Protein AF-B8LE78-F1 (afdb_monomer)

Structure (mmCIF, N/CA/C/O backbone):
data_AF-B8LE78-F1
#
_entry.id   AF-B8LE78-F1
#
loop_
_atom_site.group_PDB
_atom_site.id
_atom_site.type_symbol
_atom_site.label_atom_id
_atom_site.label_alt_id
_atom_site.label_comp_id
_atom_site.label_asym_id
_atom_site.label_entity_id
_atom_site.label_seq_id
_atom_site.pdbx_PDB_ins_code
_atom_site.Cartn_x
_atom_site.Cartn_y
_atom_site.Cartn_z
_atom_site.occupancy
_atom_site.B_iso_or_equiv
_atom_site.auth_seq_id
_atom_site.auth_comp_id
_atom_site.auth_asym_id
_atom_site.auth_atom_id
_atom_site.pdbx_PDB_model_num
ATOM 1 N N . GLN A 1 1 ? -12.758 8.947 21.403 1.00 57.12 1 GLN A N 1
ATOM 2 C CA . GLN A 1 1 ? -13.166 7.699 20.701 1.00 57.12 1 GLN A CA 1
ATOM 3 C C . GLN A 1 1 ? -13.774 7.937 19.309 1.00 57.12 1 GLN A C 1
ATOM 5 O O . GLN A 1 1 ? -13.381 7.240 18.379 1.00 57.12 1 GLN A O 1
ATOM 10 N N . LYS A 1 2 ? -14.693 8.905 19.112 1.00 61.50 2 LYS A N 1
ATOM 11 C CA . LYS A 1 2 ? -15.175 9.285 17.759 1.00 61.50 2 LYS A CA 1
ATOM 12 C C . LYS A 1 2 ? -14.052 9.805 16.849 1.00 61.50 2 LYS A C 1
ATOM 14 O O . LYS A 1 2 ? -14.024 9.456 15.673 1.00 61.50 2 LYS A O 1
ATOM 19 N N . GLU A 1 3 ? -13.116 10.571 17.406 1.00 67.06 3 GLU A N 1
ATOM 20 C CA . GLU A 1 3 ? -11.964 11.116 16.673 1.00 67.06 3 GLU A CA 1
ATOM 21 C C . GLU A 1 3 ? -11.056 10.014 16.124 1.00 67.06 3 GLU A C 1
ATOM 23 O O . GLU A 1 3 ? -10.816 9.988 14.926 1.00 67.06 3 GLU A O 1
ATOM 28 N N . THR A 1 4 ? -10.680 9.018 16.934 1.00 76.44 4 THR A N 1
ATOM 29 C CA . THR A 1 4 ? -9.851 7.880 16.497 1.00 76.44 4 THR A CA 1
ATOM 30 C C . THR A 1 4 ? -10.466 7.133 15.308 1.00 76.44 4 THR A C 1
ATOM 32 O O . THR A 1 4 ? -9.787 6.877 14.318 1.00 76.44 4 THR A O 1
ATOM 35 N N . LYS A 1 5 ? -11.779 6.847 15.343 1.00 78.62 5 LYS A N 1
ATOM 36 C CA . LYS A 1 5 ? -12.477 6.198 14.215 1.00 78.62 5 LYS A CA 1
ATOM 37 C C . LYS A 1 5 ? -12.534 7.088 12.971 1.00 78.62 5 LYS A C 1
ATOM 39 O O . LYS A 1 5 ? -12.444 6.581 11.853 1.00 78.62 5 LYS A O 1
ATOM 44 N N . SER A 1 6 ? -12.714 8.396 13.153 1.00 85.19 6 SER A N 1
ATOM 45 C CA . SER A 1 6 ? -12.735 9.364 12.053 1.00 85.19 6 SER A CA 1
ATOM 46 C C . SER A 1 6 ? -11.370 9.459 11.370 1.00 85.19 6 SER A C 1
ATOM 48 O O . SER A 1 6 ? -11.288 9.354 10.145 1.00 85.19 6 SER A O 1
ATOM 50 N N . THR A 1 7 ? -10.298 9.558 12.159 1.00 86.44 7 THR A N 1
ATOM 51 C CA . THR A 1 7 ? -8.913 9.614 11.681 1.00 86.44 7 THR A CA 1
ATOM 52 C C . THR A 1 7 ? -8.533 8.345 10.924 1.00 86.44 7 THR A C 1
ATOM 54 O O . THR A 1 7 ? -8.055 8.440 9.796 1.00 86.44 7 THR A O 1
ATOM 57 N N . ILE A 1 8 ? -8.841 7.159 11.467 1.00 87.19 8 ILE A N 1
ATOM 58 C CA . ILE A 1 8 ? -8.572 5.877 10.790 1.00 87.19 8 ILE A CA 1
ATOM 59 C C . ILE A 1 8 ? -9.283 5.815 9.431 1.00 87.19 8 ILE A C 1
ATOM 61 O O . ILE A 1 8 ? -8.654 5.511 8.420 1.00 87.19 8 ILE A O 1
ATOM 65 N N . ARG A 1 9 ? -10.570 6.182 9.366 1.00 87.31 9 ARG A N 1
ATOM 66 C CA . ARG A 1 9 ? -11.319 6.216 8.095 1.00 87.31 9 ARG A CA 1
ATOM 67 C C . ARG A 1 9 ? -10.763 7.237 7.105 1.00 87.31 9 ARG A C 1
ATOM 69 O O . ARG A 1 9 ? -10.805 7.003 5.900 1.00 87.31 9 ARG A O 1
ATOM 76 N N . SER A 1 10 ? -10.291 8.385 7.588 1.00 91.56 10 SER A N 1
ATOM 77 C CA . SER A 1 10 ? -9.668 9.396 6.733 1.00 91.56 10 SER A CA 1
ATOM 78 C C . SER A 1 10 ? -8.369 8.877 6.118 1.00 91.56 10 SER A C 1
ATOM 80 O O . SER A 1 10 ? -8.203 8.965 4.902 1.00 91.56 10 SER A O 1
ATOM 82 N N . ASN A 1 11 ? -7.514 8.256 6.933 1.00 90.56 11 ASN A N 1
ATOM 83 C CA . ASN A 1 11 ? -6.249 7.667 6.496 1.00 90.56 11 ASN A CA 1
ATOM 84 C C . ASN A 1 11 ? -6.467 6.518 5.506 1.00 90.56 11 ASN A C 1
ATOM 86 O O . ASN A 1 11 ? -5.805 6.475 4.477 1.00 90.56 11 ASN A O 1
ATOM 90 N N . GLN A 1 12 ? -7.459 5.652 5.736 1.00 91.06 12 GLN A N 1
ATOM 91 C CA . GLN A 1 12 ? -7.818 4.594 4.782 1.00 91.06 12 GLN A CA 1
ATOM 92 C C . GLN A 1 12 ? -8.218 5.150 3.412 1.00 91.06 12 GLN A C 1
ATOM 94 O O . GLN A 1 12 ? -7.780 4.640 2.386 1.00 91.06 12 GLN A O 1
ATOM 99 N N . ARG A 1 13 ? -9.013 6.228 3.382 1.00 93.31 13 ARG A N 1
ATOM 100 C CA . ARG A 1 13 ? -9.383 6.885 2.120 1.00 93.31 13 ARG A CA 1
ATOM 101 C C . ARG A 1 13 ? -8.199 7.560 1.439 1.00 93.31 13 ARG A C 1
ATOM 103 O O . ARG A 1 13 ? -8.209 7.664 0.217 1.00 93.31 13 ARG A O 1
ATOM 110 N N . GLN A 1 14 ? -7.238 8.071 2.207 1.00 94.12 14 GLN A N 1
ATOM 111 C CA . GLN A 1 14 ? -6.004 8.611 1.646 1.00 94.12 14 GLN A CA 1
ATOM 112 C C . GLN A 1 14 ? -5.185 7.492 1.003 1.00 94.12 14 GLN A C 1
ATOM 114 O O . GLN A 1 14 ? -4.878 7.595 -0.176 1.00 94.12 14 GLN A O 1
ATOM 119 N N . MET A 1 15 ? -4.984 6.379 1.709 1.00 93.81 15 MET A N 1
ATOM 120 C CA . MET A 1 15 ? -4.306 5.200 1.165 1.00 93.81 15 MET A CA 1
ATOM 121 C C . MET A 1 15 ? -4.984 4.660 -0.096 1.00 93.81 15 MET A C 1
ATOM 123 O O . MET A 1 15 ? -4.304 4.299 -1.045 1.00 93.81 15 MET A O 1
ATOM 127 N N . ASP A 1 16 ? -6.319 4.656 -0.158 1.00 94.06 16 ASP A N 1
ATOM 128 C CA . ASP A 1 16 ? -7.047 4.258 -1.371 1.00 94.06 16 ASP A CA 1
ATOM 129 C C . ASP A 1 16 ? -6.787 5.185 -2.566 1.00 94.06 16 ASP A C 1
ATOM 131 O O . ASP A 1 16 ? -6.839 4.739 -3.714 1.00 94.06 16 ASP A O 1
ATOM 135 N N . ARG A 1 17 ? -6.539 6.477 -2.323 1.00 96.62 17 ARG A N 1
ATOM 136 C CA . ARG A 1 17 ? -6.120 7.409 -3.378 1.00 96.62 17 ARG A CA 1
ATOM 137 C C . ARG A 1 17 ? -4.683 7.126 -3.794 1.00 96.62 17 ARG A C 1
ATOM 139 O O . ARG A 1 17 ? -4.443 6.973 -4.986 1.00 96.62 17 ARG A O 1
ATOM 146 N N . ASP A 1 18 ? -3.787 6.962 -2.829 1.00 95.00 18 ASP A N 1
ATOM 147 C CA . ASP A 1 18 ? -2.369 6.703 -3.082 1.00 95.00 18 ASP A CA 1
ATOM 148 C C . ASP A 1 18 ? -2.178 5.393 -3.872 1.00 95.00 18 ASP A C 1
ATOM 150 O O . ASP A 1 18 ? -1.455 5.369 -4.864 1.00 95.00 18 ASP A O 1
ATOM 154 N N . ILE A 1 19 ? -2.916 4.327 -3.532 1.00 94.50 19 ILE A N 1
ATOM 155 C CA . ILE A 1 19 ? -2.920 3.056 -4.282 1.00 94.50 19 ILE A CA 1
ATOM 156 C C . ILE A 1 19 ? -3.355 3.272 -5.738 1.00 94.50 19 ILE A C 1
ATOM 158 O O . ILE A 1 19 ? -2.722 2.748 -6.653 1.00 94.50 19 ILE A O 1
ATOM 162 N N . ARG A 1 20 ? -4.407 4.065 -5.983 1.00 96.12 20 ARG A N 1
ATOM 163 C CA . ARG A 1 20 ? -4.863 4.371 -7.353 1.00 96.12 20 ARG A CA 1
ATOM 164 C C . ARG A 1 20 ? -3.851 5.210 -8.127 1.00 96.12 20 ARG A C 1
ATOM 166 O O . ARG A 1 20 ? -3.770 5.099 -9.350 1.00 96.12 20 ARG A O 1
ATOM 173 N N . ASP A 1 21 ? -3.113 6.071 -7.442 1.00 96.12 21 ASP A N 1
ATOM 174 C CA . ASP A 1 21 ? -2.066 6.880 -8.055 1.00 96.12 21 ASP A CA 1
ATOM 175 C C . ASP A 1 21 ? -0.876 6.007 -8.452 1.00 96.12 21 ASP A C 1
ATOM 177 O O . ASP A 1 21 ? -0.429 6.088 -9.600 1.00 96.12 21 ASP A O 1
ATOM 181 N N . LEU A 1 22 ? -0.458 5.093 -7.571 1.00 94.81 22 LEU A N 1
ATOM 182 C CA . LEU A 1 22 ? 0.544 4.077 -7.886 1.00 94.81 22 LEU A CA 1
ATOM 183 C C . LEU A 1 22 ? 0.083 3.163 -9.028 1.00 94.81 22 LEU A C 1
ATOM 185 O O . LEU A 1 22 ? 0.856 2.932 -9.946 1.00 94.81 22 LEU A O 1
ATOM 189 N N . ASP A 1 23 ? -1.181 2.731 -9.072 1.00 93.81 23 ASP A N 1
ATOM 190 C CA . ASP A 1 23 ? -1.728 1.945 -10.194 1.00 93.81 23 ASP A CA 1
ATOM 191 C C . ASP A 1 23 ? -1.583 2.654 -11.548 1.00 93.81 23 ASP A C 1
ATOM 193 O O . ASP A 1 23 ? -1.324 2.031 -12.584 1.00 93.81 23 ASP A O 1
ATOM 197 N N . ARG A 1 24 ? -1.787 3.976 -11.569 1.00 95.81 24 ARG A N 1
ATOM 198 C CA . ARG A 1 24 ? -1.615 4.778 -12.786 1.00 95.81 24 ARG A CA 1
ATOM 199 C C . ARG A 1 24 ? -0.144 4.884 -13.167 1.00 95.81 24 ARG A C 1
ATOM 201 O O . ARG A 1 24 ? 0.177 4.718 -14.343 1.00 95.81 24 ARG A O 1
ATOM 208 N N . GLN A 1 25 ? 0.732 5.122 -12.194 1.00 94.44 25 GLN A N 1
ATOM 209 C CA . GLN A 1 25 ? 2.178 5.158 -12.410 1.00 94.44 25 GLN A CA 1
ATOM 210 C C . GLN A 1 25 ? 2.714 3.804 -12.894 1.00 94.44 25 GLN A C 1
ATOM 212 O O . GLN A 1 25 ? 3.491 3.783 -13.845 1.00 94.44 25 GLN A O 1
ATOM 217 N N . GLU A 1 26 ? 2.234 2.687 -12.337 1.00 92.00 26 GLU A N 1
ATOM 218 C CA . GLU A 1 26 ? 2.580 1.325 -12.762 1.00 92.00 26 GLU A CA 1
ATOM 219 C C . GLU A 1 26 ? 2.282 1.135 -14.249 1.00 92.00 26 GLU A C 1
ATOM 221 O O . GLU A 1 26 ? 3.151 0.739 -15.023 1.00 92.00 26 GLU A O 1
ATOM 226 N N . LYS A 1 27 ? 1.064 1.487 -14.679 1.00 93.06 27 LYS A N 1
ATOM 227 C CA . LYS A 1 27 ? 0.642 1.365 -16.082 1.00 93.06 27 LYS A CA 1
ATOM 228 C C . LYS A 1 27 ? 1.488 2.221 -17.020 1.00 93.06 27 LYS A C 1
ATOM 230 O O . LYS A 1 27 ? 1.853 1.751 -18.098 1.00 93.06 27 LYS A O 1
ATOM 235 N N . LEU A 1 28 ? 1.792 3.458 -16.627 1.00 94.00 28 LEU A N 1
ATOM 236 C CA . LEU A 1 28 ? 2.629 4.363 -17.418 1.00 94.00 28 LEU A CA 1
ATOM 237 C C . LEU A 1 28 ? 4.061 3.836 -17.535 1.00 94.00 28 LEU A C 1
ATOM 239 O O . LEU A 1 28 ? 4.605 3.782 -18.637 1.00 94.00 28 LEU A O 1
ATOM 243 N N . LEU A 1 29 ? 4.653 3.394 -16.427 1.00 91.50 29 LEU A N 1
ATOM 244 C CA . LEU A 1 29 ? 6.005 2.847 -16.408 1.00 91.50 29 LEU A CA 1
ATOM 245 C C . LEU A 1 29 ? 6.094 1.564 -17.243 1.00 91.50 29 LEU A C 1
ATOM 247 O O . LEU A 1 29 ? 7.028 1.389 -18.019 1.00 91.50 29 LEU A O 1
ATOM 251 N N . LEU A 1 30 ? 5.075 0.710 -17.178 1.00 88.75 30 LEU A N 1
ATOM 252 C CA . LEU A 1 30 ? 4.983 -0.509 -17.980 1.00 88.75 30 LEU A CA 1
ATOM 253 C C . LEU A 1 30 ? 4.893 -0.189 -19.485 1.00 88.75 30 LEU A C 1
ATOM 255 O O . LEU A 1 30 ? 5.550 -0.839 -20.298 1.00 88.75 30 LEU A O 1
ATOM 259 N N . GLN A 1 31 ? 4.148 0.852 -19.875 1.00 89.56 31 GLN A N 1
ATOM 260 C CA . GLN A 1 31 ? 4.144 1.343 -21.259 1.00 89.56 31 GLN A CA 1
ATOM 261 C C . GLN A 1 31 ? 5.518 1.867 -21.693 1.00 89.56 31 GLN A C 1
ATOM 263 O O . GLN A 1 31 ? 5.958 1.550 -22.798 1.00 89.56 31 GLN A O 1
ATOM 268 N N . GLN A 1 32 ? 6.211 2.619 -20.836 1.00 87.62 32 GLN A N 1
ATOM 269 C CA . GLN A 1 32 ? 7.556 3.127 -21.124 1.00 87.62 32 GLN A CA 1
ATOM 270 C C . GLN A 1 32 ? 8.573 1.992 -21.292 1.00 87.62 32 GLN A C 1
ATOM 272 O O . GLN A 1 32 ? 9.346 2.011 -22.248 1.00 87.62 32 GLN A O 1
ATOM 277 N N . ILE A 1 33 ? 8.532 0.980 -20.418 1.00 86.81 33 ILE A N 1
ATOM 278 C CA . ILE A 1 33 ? 9.376 -0.219 -20.514 1.00 86.81 33 ILE A CA 1
ATOM 279 C C . ILE A 1 33 ? 9.114 -0.937 -21.842 1.00 86.81 33 ILE A C 1
ATOM 281 O O . ILE A 1 33 ? 10.060 -1.242 -22.565 1.00 86.81 33 ILE A O 1
ATOM 285 N N . LYS A 1 34 ? 7.843 -1.139 -22.223 1.00 85.56 34 LYS A N 1
ATOM 286 C CA . LYS A 1 34 ? 7.478 -1.755 -23.514 1.00 85.56 34 LYS A CA 1
ATOM 287 C C . LYS A 1 34 ? 7.987 -0.957 -24.713 1.00 85.56 34 LYS A C 1
ATOM 289 O O . LYS A 1 34 ? 8.495 -1.546 -25.662 1.00 85.56 34 LYS A O 1
ATOM 294 N N . GLN A 1 35 ? 7.834 0.367 -24.695 1.00 87.31 35 GLN A N 1
ATOM 295 C CA . GLN A 1 35 ? 8.305 1.232 -25.781 1.00 87.31 35 GLN A CA 1
ATOM 296 C C . GLN A 1 35 ? 9.827 1.181 -25.910 1.00 87.31 35 GLN A C 1
ATOM 298 O O . GLN A 1 35 ? 10.342 1.068 -27.019 1.00 87.31 35 GLN A O 1
ATOM 303 N N . ARG A 1 36 ? 10.542 1.209 -24.781 1.00 82.81 36 ARG A N 1
ATOM 304 C CA . ARG A 1 36 ? 12.002 1.151 -24.754 1.00 82.81 36 ARG A CA 1
ATOM 305 C C . ARG A 1 36 ? 12.539 -0.211 -25.188 1.00 82.81 36 ARG A C 1
ATOM 307 O O . ARG A 1 36 ? 13.494 -0.254 -25.950 1.00 82.81 36 ARG A O 1
ATOM 314 N N . ALA A 1 37 ? 11.896 -1.300 -24.770 1.00 81.44 37 ALA A N 1
ATOM 315 C CA . ALA A 1 37 ? 12.258 -2.657 -25.183 1.00 81.44 37 ALA A CA 1
ATOM 316 C C . ALA A 1 37 ? 12.095 -2.890 -26.693 1.00 81.44 37 ALA A C 1
ATOM 318 O O . ALA A 1 37 ? 12.839 -3.673 -27.269 1.00 81.44 37 ALA A O 1
ATOM 319 N N . LYS A 1 38 ? 11.143 -2.204 -27.340 1.00 82.88 38 LYS A N 1
ATOM 320 C CA . LYS A 1 38 ? 10.900 -2.294 -28.791 1.00 82.88 38 LYS A CA 1
ATOM 321 C C . LYS A 1 38 ? 11.690 -1.274 -29.617 1.00 82.88 38 LYS A C 1
ATOM 323 O O . LYS A 1 38 ? 11.549 -1.247 -30.838 1.00 82.88 38 LYS A O 1
ATOM 328 N N . ALA A 1 39 ? 12.468 -0.399 -28.980 1.00 83.56 39 ALA A N 1
ATOM 329 C CA . ALA A 1 39 ? 13.220 0.621 -29.693 1.00 83.56 39 ALA A CA 1
ATOM 330 C C . ALA A 1 39 ? 14.397 -0.014 -30.466 1.00 83.56 39 ALA A C 1
ATOM 332 O O . ALA A 1 39 ? 15.111 -0.859 -29.922 1.00 83.56 39 ALA A O 1
ATOM 333 N N . PRO A 1 40 ? 14.633 0.386 -31.729 1.00 75.06 40 PRO A N 1
ATOM 334 C CA . PRO A 1 40 ? 15.705 -0.184 -32.537 1.00 75.06 40 PRO A CA 1
ATOM 335 C C . PRO A 1 40 ? 17.078 0.116 -31.917 1.00 75.06 40 PRO A C 1
ATOM 337 O O . PRO A 1 40 ? 17.361 1.250 -31.534 1.00 75.06 40 PRO A O 1
ATOM 340 N N . GLY A 1 41 ? 17.937 -0.905 -31.825 1.00 73.50 41 GLY A N 1
ATOM 341 C CA . GLY A 1 41 ? 19.284 -0.796 -31.245 1.00 73.50 41 GLY A CA 1
ATOM 342 C C . GLY A 1 41 ? 19.354 -0.953 -29.722 1.00 73.50 41 GLY A C 1
ATOM 343 O O . GLY A 1 41 ? 20.441 -0.857 -29.154 1.00 73.50 41 GLY A O 1
ATOM 344 N N . VAL A 1 42 ? 18.227 -1.219 -29.057 1.00 74.88 42 VAL A N 1
ATOM 345 C CA . VAL A 1 42 ? 18.182 -1.522 -27.624 1.00 74.88 42 VAL A CA 1
ATOM 346 C C . VAL A 1 42 ? 18.245 -3.032 -27.426 1.00 74.88 42 VAL A C 1
ATOM 348 O O . VAL A 1 42 ? 17.379 -3.761 -27.898 1.00 74.88 42 VAL A O 1
ATOM 351 N N . ASN A 1 43 ? 19.263 -3.508 -26.710 1.00 74.69 43 ASN A N 1
ATOM 352 C CA . ASN A 1 43 ? 19.312 -4.891 -26.248 1.00 74.69 43 ASN A CA 1
ATOM 353 C C . ASN A 1 43 ? 18.733 -4.953 -24.818 1.00 74.69 43 ASN A C 1
ATOM 355 O O . ASN A 1 43 ? 19.313 -4.338 -23.914 1.00 74.69 43 ASN A O 1
ATOM 359 N N . PRO A 1 44 ? 17.621 -5.682 -24.588 1.00 69.19 44 PRO A N 1
ATOM 360 C CA . PRO A 1 44 ? 16.972 -5.781 -23.279 1.00 69.19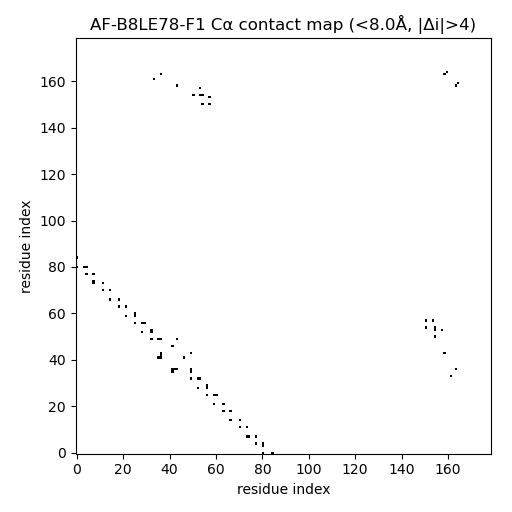 44 PRO A CA 1
ATOM 361 C C . PRO A 1 44 ? 17.895 -6.248 -22.149 1.00 69.19 44 PRO A C 1
ATOM 363 O O . PRO A 1 44 ? 17.704 -5.844 -21.004 1.00 69.19 44 PRO A O 1
ATOM 366 N N . ALA A 1 45 ? 18.915 -7.050 -22.465 1.00 68.06 45 ALA A N 1
ATOM 367 C CA . ALA A 1 45 ? 19.850 -7.590 -21.484 1.00 68.06 45 ALA A CA 1
ATOM 368 C C . ALA A 1 45 ? 20.965 -6.606 -21.080 1.00 68.06 45 ALA A C 1
ATOM 370 O O . ALA A 1 45 ? 21.591 -6.786 -20.036 1.00 68.06 45 ALA A O 1
ATOM 371 N N . THR A 1 46 ? 21.247 -5.573 -21.883 1.00 73.88 46 THR A N 1
ATOM 372 C CA . THR A 1 46 ? 22.393 -4.668 -21.651 1.00 73.88 46 THR A CA 1
ATOM 373 C C . THR A 1 46 ? 22.011 -3.198 -21.499 1.00 73.88 46 THR A C 1
ATOM 375 O O . THR A 1 46 ? 22.831 -2.395 -21.039 1.00 73.88 46 THR A O 1
ATOM 378 N N . ASP A 1 47 ? 20.775 -2.818 -21.823 1.00 81.38 47 ASP A N 1
ATOM 379 C CA . ASP A 1 47 ? 20.325 -1.438 -21.689 1.00 81.38 47 ASP A CA 1
ATOM 380 C C . ASP A 1 47 ? 20.087 -1.047 -20.221 1.00 81.38 47 ASP A C 1
ATOM 382 O O . ASP A 1 47 ? 19.152 -1.483 -19.544 1.00 81.38 47 ASP A O 1
ATOM 386 N N . LYS A 1 48 ? 20.945 -0.148 -19.727 1.00 82.25 48 LYS A N 1
ATOM 387 C CA . LYS A 1 48 ? 20.917 0.328 -18.336 1.00 82.25 48 LYS A CA 1
ATOM 388 C C . LYS A 1 48 ? 19.602 1.013 -17.964 1.00 82.25 48 LYS A C 1
ATOM 390 O O . LYS A 1 48 ? 19.209 0.972 -16.799 1.00 82.25 48 LYS A O 1
ATOM 395 N N . GLY A 1 49 ? 18.930 1.663 -18.914 1.00 83.44 49 GLY A N 1
ATOM 396 C CA . GLY A 1 49 ? 17.684 2.361 -18.608 1.00 83.44 49 GLY A CA 1
ATOM 397 C C . GLY A 1 49 ? 16.480 1.429 -18.515 1.00 83.44 49 GLY A C 1
ATOM 398 O O . GLY A 1 49 ? 15.660 1.643 -17.632 1.00 83.44 49 GLY A O 1
ATOM 399 N N . LEU A 1 50 ? 16.418 0.357 -19.307 1.00 82.69 50 LEU A N 1
ATOM 400 C CA . LEU A 1 50 ? 15.469 -0.744 -19.120 1.00 82.69 50 LEU A CA 1
ATOM 401 C C . LEU A 1 50 ? 15.652 -1.399 -17.757 1.00 82.69 50 LEU A C 1
ATOM 403 O O . LEU A 1 50 ? 14.678 -1.535 -17.022 1.00 82.69 50 LEU A O 1
ATOM 407 N N . LYS A 1 51 ? 16.898 -1.705 -17.370 1.00 82.94 51 LYS A N 1
ATOM 408 C CA . LYS A 1 51 ? 17.197 -2.244 -16.033 1.00 82.94 51 LYS A CA 1
ATOM 409 C C . LYS A 1 51 ? 16.763 -1.281 -14.919 1.00 82.94 51 LYS A C 1
ATOM 411 O O . LYS A 1 51 ? 16.165 -1.700 -13.933 1.00 82.94 51 LYS A O 1
ATOM 416 N N . SER A 1 52 ? 17.011 0.021 -15.078 1.00 86.44 52 SER A N 1
ATOM 417 C CA . SER A 1 52 ? 16.572 1.037 -14.110 1.00 86.44 52 SER A CA 1
ATOM 418 C C . SER A 1 52 ? 15.045 1.163 -14.032 1.00 86.44 52 SER A C 1
ATOM 420 O O . SER A 1 52 ? 14.499 1.209 -12.932 1.00 86.44 52 SER A O 1
ATOM 422 N N . GLN A 1 53 ? 14.344 1.166 -15.168 1.00 86.38 53 GLN A N 1
ATOM 423 C CA . GLN A 1 53 ? 12.880 1.236 -15.211 1.00 86.38 53 GLN A CA 1
ATOM 424 C C . GLN A 1 53 ? 12.229 -0.039 -14.663 1.00 86.38 53 GLN A C 1
ATOM 426 O O . GLN A 1 53 ? 11.233 0.047 -13.949 1.00 86.38 53 GLN A O 1
ATOM 431 N N . ALA A 1 54 ? 12.808 -1.212 -14.928 1.00 85.38 54 ALA A N 1
ATOM 432 C CA . ALA A 1 54 ? 12.370 -2.473 -14.337 1.00 85.38 54 ALA A CA 1
ATOM 433 C C . ALA A 1 54 ? 12.508 -2.443 -12.808 1.00 85.38 54 ALA A C 1
ATOM 435 O O . ALA A 1 54 ? 11.540 -2.727 -12.109 1.00 85.38 54 ALA A O 1
ATOM 436 N N . ARG A 1 55 ? 13.652 -1.987 -12.275 1.00 86.06 55 ARG A N 1
ATOM 437 C CA . ARG A 1 55 ? 13.831 -1.785 -10.824 1.00 86.06 55 ARG A CA 1
ATOM 438 C C . ARG A 1 55 ? 12.783 -0.837 -10.232 1.00 86.06 55 ARG A C 1
ATOM 440 O O . ARG A 1 55 ? 12.199 -1.152 -9.200 1.00 86.06 55 ARG A O 1
ATOM 447 N N . GLN A 1 56 ? 12.498 0.282 -10.902 1.00 87.19 56 GLN A N 1
ATOM 448 C CA . GLN A 1 56 ? 11.442 1.211 -10.476 1.00 87.19 56 GLN A CA 1
ATOM 449 C C . GLN A 1 56 ? 10.060 0.543 -10.454 1.00 87.19 56 GLN A C 1
ATOM 451 O O . GLN A 1 56 ? 9.283 0.792 -9.537 1.00 87.19 56 GLN A O 1
ATOM 456 N N . LEU A 1 57 ? 9.758 -0.332 -11.419 1.00 88.69 57 LEU A N 1
ATOM 457 C CA . LEU A 1 57 ? 8.489 -1.062 -11.464 1.00 88.69 57 LEU A CA 1
ATOM 458 C C . LEU A 1 57 ? 8.348 -2.011 -10.271 1.00 88.69 57 LEU A C 1
ATOM 460 O O . LEU A 1 57 ? 7.291 -2.049 -9.645 1.00 88.69 57 LEU A O 1
ATOM 464 N N . VAL A 1 58 ? 9.414 -2.739 -9.930 1.00 89.25 58 VAL A N 1
ATOM 465 C CA . VAL A 1 58 ? 9.435 -3.625 -8.756 1.00 89.25 58 VAL A CA 1
ATOM 466 C C . VAL A 1 58 ? 9.241 -2.828 -7.475 1.00 89.25 58 VAL A C 1
ATOM 468 O O . VAL A 1 58 ? 8.385 -3.170 -6.662 1.00 89.25 58 VAL A O 1
ATOM 471 N N . GLN A 1 59 ? 9.981 -1.733 -7.316 1.00 87.56 59 GLN A N 1
ATOM 472 C CA . GLN A 1 59 ? 9.866 -0.877 -6.140 1.00 87.56 59 GLN A CA 1
ATOM 473 C C . GLN A 1 59 ? 8.451 -0.307 -5.997 1.00 87.56 59 GLN A C 1
ATOM 475 O O . GLN A 1 59 ? 7.896 -0.295 -4.901 1.00 87.56 59 GLN A O 1
ATOM 480 N N . LEU A 1 60 ? 7.834 0.103 -7.105 1.00 92.31 60 LEU A N 1
ATOM 481 C CA . LEU A 1 60 ? 6.471 0.618 -7.117 1.00 92.31 60 LEU A CA 1
ATOM 482 C C . LEU A 1 60 ? 5.434 -0.461 -6.755 1.00 92.31 60 LEU A C 1
ATOM 484 O O . LEU A 1 60 ? 4.496 -0.186 -6.004 1.00 92.31 60 LEU A O 1
ATOM 488 N N . ARG A 1 61 ? 5.621 -1.705 -7.216 1.00 90.00 61 ARG A N 1
ATOM 489 C CA . ARG A 1 61 ? 4.789 -2.851 -6.807 1.00 90.00 61 ARG A CA 1
ATOM 490 C C . ARG A 1 61 ? 4.931 -3.156 -5.314 1.00 90.00 61 ARG A C 1
ATOM 492 O O . ARG A 1 61 ? 3.908 -3.263 -4.641 1.00 90.00 61 ARG A O 1
ATOM 499 N N . LYS A 1 62 ? 6.160 -3.188 -4.784 1.00 89.25 62 LYS A N 1
ATOM 500 C CA . LYS A 1 62 ? 6.425 -3.363 -3.341 1.00 89.25 62 LYS A CA 1
ATOM 501 C C . LYS A 1 62 ? 5.793 -2.242 -2.505 1.00 89.25 62 LYS A C 1
ATOM 503 O O . LYS A 1 62 ? 5.165 -2.500 -1.484 1.00 89.25 62 LYS A O 1
ATOM 508 N N . GLN A 1 63 ? 5.881 -0.987 -2.955 1.00 89.25 63 GLN A N 1
ATOM 509 C CA . GLN A 1 63 ? 5.221 0.146 -2.288 1.00 89.25 63 GLN A CA 1
ATOM 510 C C . GLN A 1 63 ? 3.698 -0.019 -2.234 1.00 89.25 63 GLN A C 1
ATOM 512 O O . GLN A 1 63 ? 3.077 0.245 -1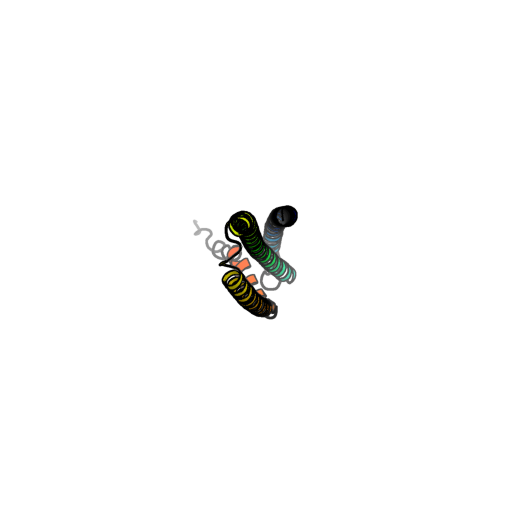.204 1.00 89.25 63 GL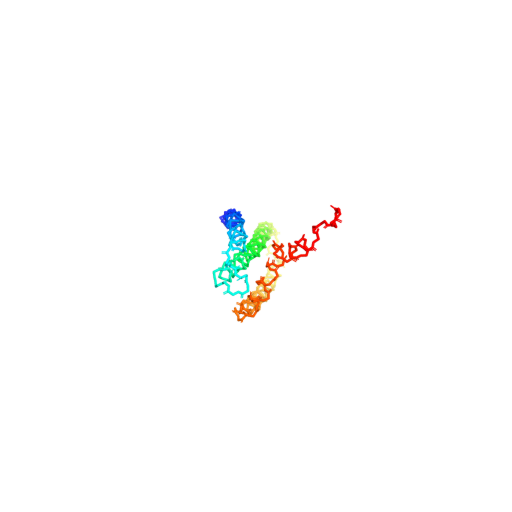N A O 1
ATOM 517 N N . LYS A 1 64 ? 3.087 -0.473 -3.331 1.00 92.50 64 LYS A N 1
ATOM 518 C CA . LYS A 1 64 ? 1.646 -0.735 -3.404 1.00 92.50 64 LYS A CA 1
ATOM 519 C C . LYS A 1 64 ? 1.227 -1.883 -2.480 1.00 92.50 64 LYS A C 1
ATOM 521 O O . LYS A 1 64 ? 0.225 -1.750 -1.782 1.00 92.50 64 LYS A O 1
ATOM 526 N N . GLU A 1 65 ? 1.991 -2.970 -2.444 1.00 90.75 65 GLU A N 1
ATOM 527 C CA . GLU A 1 65 ? 1.790 -4.089 -1.514 1.00 90.75 65 GLU A CA 1
ATOM 528 C C . GLU A 1 65 ? 1.849 -3.622 -0.055 1.00 90.75 65 GLU A C 1
ATOM 530 O O . GLU A 1 65 ? 0.883 -3.802 0.689 1.00 90.75 65 GLU A O 1
ATOM 535 N N . LYS A 1 66 ? 2.886 -2.860 0.309 1.00 89.56 66 LYS A N 1
ATOM 536 C CA . LYS A 1 66 ? 3.026 -2.258 1.643 1.00 89.56 66 LYS A CA 1
ATOM 537 C C . LYS A 1 66 ? 1.842 -1.361 2.015 1.00 89.56 66 LYS A C 1
ATOM 539 O O . LYS A 1 66 ? 1.406 -1.348 3.168 1.00 89.56 66 LYS A O 1
ATOM 544 N N . LEU A 1 67 ? 1.272 -0.613 1.064 1.00 91.69 67 LEU A N 1
ATOM 545 C CA . LEU A 1 67 ? 0.055 0.174 1.310 1.00 91.69 67 LEU A CA 1
ATOM 546 C C . LEU A 1 67 ? -1.174 -0.710 1.568 1.00 91.69 67 LEU A C 1
ATOM 548 O O . LEU A 1 67 ? -1.990 -0.364 2.427 1.00 91.69 67 LEU A O 1
ATOM 552 N N . PHE A 1 68 ? -1.315 -1.844 0.876 1.00 91.06 68 PHE A N 1
ATOM 553 C CA . PHE A 1 68 ? -2.383 -2.809 1.158 1.00 91.06 68 PHE A CA 1
ATOM 554 C C . PHE A 1 68 ? -2.241 -3.429 2.550 1.00 91.06 68 PHE A C 1
ATOM 556 O O . PHE A 1 68 ? -3.227 -3.476 3.292 1.00 91.06 68 PHE A O 1
ATOM 563 N N . GLU A 1 69 ? -1.032 -3.830 2.932 1.00 91.62 69 GLU A N 1
ATOM 564 C CA . GLU A 1 69 ? -0.733 -4.350 4.270 1.00 91.62 69 GLU A CA 1
ATOM 565 C C . GLU A 1 69 ? -1.017 -3.305 5.347 1.00 91.62 69 GLU A C 1
ATOM 567 O O . GLU A 1 69 ? -1.763 -3.555 6.295 1.00 91.62 69 GLU A O 1
ATOM 572 N N . THR A 1 70 ? -0.514 -2.082 5.169 1.00 91.56 70 THR A N 1
ATOM 573 C CA . THR A 1 70 ? -0.732 -0.993 6.131 1.00 91.56 70 THR A CA 1
ATOM 574 C C . THR A 1 70 ? -2.223 -0.665 6.263 1.00 91.56 70 THR A C 1
ATOM 576 O O . THR A 1 70 ? -2.723 -0.424 7.366 1.00 91.56 70 THR A O 1
ATOM 579 N N . LYS A 1 71 ? -2.982 -0.714 5.161 1.00 89.62 71 LYS A N 1
ATOM 580 C CA . LYS A 1 71 ? -4.443 -0.565 5.188 1.00 89.62 71 LYS A CA 1
ATOM 581 C C . LYS A 1 71 ? -5.111 -1.693 5.982 1.00 89.62 71 LYS A C 1
ATOM 583 O O . LYS A 1 71 ? -6.039 -1.420 6.751 1.00 89.62 71 LYS A O 1
ATOM 588 N N . ALA A 1 72 ? -4.664 -2.938 5.819 1.00 88.62 72 ALA A N 1
ATOM 589 C CA . ALA A 1 72 ? -5.159 -4.079 6.586 1.00 88.62 72 ALA A CA 1
ATOM 590 C C . ALA A 1 72 ? -4.852 -3.929 8.088 1.00 88.62 72 ALA A C 1
ATOM 592 O O . ALA A 1 72 ? -5.750 -4.102 8.917 1.00 88.62 72 ALA A O 1
ATOM 593 N N . HIS A 1 73 ? -3.644 -3.491 8.443 1.00 86.12 73 HIS A N 1
ATOM 594 C CA . HIS A 1 73 ? -3.281 -3.183 9.827 1.00 86.12 73 HIS A CA 1
ATOM 595 C C . HIS A 1 73 ? -4.144 -2.061 10.417 1.00 86.12 73 HIS A C 1
ATOM 597 O O . HIS A 1 73 ? -4.708 -2.227 11.499 1.00 86.12 73 HIS A O 1
ATOM 603 N N . LEU A 1 74 ? -4.353 -0.955 9.694 1.00 88.38 74 LEU A N 1
ATOM 604 C CA . LEU A 1 74 ? -5.240 0.125 10.146 1.00 88.38 74 LEU A CA 1
ATOM 605 C C . LEU A 1 74 ? -6.691 -0.337 10.335 1.00 88.38 74 LEU A C 1
ATOM 607 O O . LEU A 1 74 ? -7.369 0.132 11.251 1.00 88.38 74 LEU A O 1
ATOM 611 N N . ASN A 1 75 ? -7.180 -1.247 9.488 1.00 86.06 75 ASN A N 1
ATOM 612 C CA . ASN A 1 75 ? -8.487 -1.880 9.681 1.00 86.06 75 ASN A CA 1
ATOM 613 C C . ASN A 1 75 ? -8.534 -2.667 10.998 1.00 86.06 75 ASN A C 1
ATOM 615 O O . ASN A 1 75 ? -9.475 -2.482 11.773 1.00 86.06 75 ASN A O 1
ATOM 619 N N . SER A 1 76 ? -7.513 -3.483 11.273 1.00 87.88 76 SER A N 1
ATOM 620 C CA . SER A 1 76 ? -7.401 -4.258 12.516 1.00 87.88 76 SER A CA 1
ATOM 621 C C . SER A 1 76 ? -7.393 -3.353 13.753 1.00 87.88 76 SER A C 1
ATOM 623 O O . SER A 1 76 ? -8.226 -3.510 14.648 1.00 87.88 76 SER A O 1
ATOM 625 N N . VAL A 1 77 ? -6.559 -2.308 13.752 1.00 87.44 77 VAL A N 1
ATOM 626 C CA . VAL A 1 77 ? -6.512 -1.306 14.832 1.00 87.44 77 VAL A CA 1
ATOM 627 C C . VAL A 1 77 ? -7.870 -0.613 15.000 1.00 87.44 77 VAL A C 1
ATOM 629 O O . VAL A 1 77 ? -8.338 -0.396 16.119 1.00 87.44 77 VAL A O 1
ATOM 632 N N . GLY A 1 78 ? -8.567 -0.307 13.902 1.00 86.00 78 GLY A N 1
ATOM 633 C CA . GLY A 1 78 ? -9.922 0.250 13.940 1.00 86.00 78 GLY A CA 1
ATOM 634 C C . GLY A 1 78 ? -10.960 -0.691 14.567 1.00 86.00 78 GLY A C 1
ATOM 635 O O . GLY A 1 78 ? -11.861 -0.235 15.290 1.00 86.00 78 GLY A O 1
ATOM 636 N N . MET A 1 79 ? -10.833 -1.998 14.330 1.00 86.94 79 MET A N 1
ATOM 637 C CA . MET A 1 79 ? -11.661 -3.028 14.963 1.00 86.94 79 MET A CA 1
ATOM 638 C C . MET A 1 79 ? -11.347 -3.151 16.455 1.00 86.94 79 MET A C 1
ATOM 640 O O . MET A 1 79 ? -12.274 -3.103 17.264 1.00 86.94 79 MET A O 1
ATOM 644 N N . GLN A 1 80 ? -10.070 -3.206 16.836 1.00 84.06 80 GLN A N 1
ATOM 645 C CA . GLN A 1 80 ? -9.632 -3.257 18.234 1.00 84.06 80 GLN A CA 1
ATOM 646 C C . GLN A 1 80 ? -10.094 -2.018 19.012 1.00 84.06 80 GLN A C 1
ATOM 648 O O . GLN A 1 80 ? -10.677 -2.142 20.088 1.00 84.06 80 GLN A O 1
ATOM 653 N N . ALA A 1 81 ? -9.962 -0.823 18.430 1.00 85.12 81 ALA A N 1
ATOM 654 C CA . ALA A 1 81 ? -10.484 0.412 19.013 1.00 85.12 81 ALA A CA 1
ATOM 655 C C . ALA A 1 81 ? -12.015 0.381 19.171 1.00 85.12 81 ALA A C 1
ATOM 657 O O . ALA A 1 81 ? -12.562 0.932 20.128 1.00 85.12 81 ALA A O 1
ATOM 658 N N . THR A 1 82 ? -12.731 -0.269 18.246 1.00 85.44 82 THR A N 1
ATOM 659 C CA . THR A 1 82 ? -14.181 -0.478 18.361 1.00 85.44 82 THR A CA 1
ATOM 660 C C . THR A 1 82 ? -14.526 -1.463 19.475 1.00 85.44 82 THR A C 1
ATOM 662 O O . THR A 1 82 ? -15.441 -1.181 20.244 1.00 85.44 82 THR A O 1
ATOM 665 N N . ALA A 1 83 ? -13.789 -2.566 19.604 1.00 85.81 83 ALA A N 1
ATOM 666 C CA . ALA A 1 83 ? -13.975 -3.537 20.678 1.00 85.81 83 ALA A CA 1
ATOM 667 C C . ALA A 1 83 ? -13.700 -2.913 22.055 1.00 85.81 83 ALA A C 1
ATOM 669 O O . ALA A 1 83 ? -14.527 -3.032 22.957 1.00 85.81 83 ALA A O 1
ATOM 670 N N . MET A 1 84 ? -12.606 -2.156 22.195 1.00 83.38 84 MET A N 1
ATOM 671 C CA . MET A 1 84 ? -12.298 -1.403 23.415 1.00 83.38 84 MET A CA 1
ATOM 672 C C . MET A 1 84 ? -13.393 -0.387 23.755 1.00 83.38 84 MET A C 1
ATOM 674 O O . MET A 1 84 ? -13.789 -0.281 24.912 1.00 83.38 84 MET A O 1
ATOM 678 N N . ALA A 1 85 ? -13.925 0.335 22.763 1.00 82.19 85 ALA A N 1
ATOM 679 C CA . ALA A 1 85 ? -15.039 1.259 22.970 1.00 82.19 85 ALA A CA 1
ATOM 680 C C . ALA A 1 85 ? -16.280 0.550 23.541 1.00 82.19 85 ALA A C 1
ATOM 682 O O . ALA A 1 85 ? -16.876 1.027 24.509 1.00 82.19 85 ALA A O 1
ATOM 683 N N . SER A 1 86 ? -16.638 -0.608 22.977 1.00 83.69 86 SER A N 1
ATOM 684 C CA . SER A 1 86 ? -17.743 -1.436 23.469 1.00 83.69 86 SER A CA 1
ATOM 685 C C . SER A 1 86 ? -17.478 -1.960 24.879 1.00 83.69 86 SER A C 1
ATOM 687 O O . SER A 1 86 ? -18.374 -1.908 25.719 1.00 83.69 86 SER A O 1
ATOM 689 N N . GLN A 1 87 ? -16.247 -2.392 25.170 1.00 81.94 87 GLN A N 1
ATOM 690 C CA . GLN A 1 87 ? -15.850 -2.854 26.500 1.00 81.94 87 GLN A CA 1
ATOM 691 C C . GLN A 1 87 ? -15.960 -1.733 27.541 1.00 81.94 87 GLN A C 1
ATOM 693 O O . GLN A 1 87 ? -16.521 -1.946 28.611 1.00 81.94 87 GLN A O 1
ATOM 698 N N . VAL A 1 88 ? -15.495 -0.520 27.222 1.00 81.94 88 VAL A N 1
ATOM 699 C CA . VAL A 1 88 ? -15.629 0.656 28.100 1.00 81.94 88 VAL A CA 1
ATOM 700 C C . VAL A 1 88 ? -17.101 1.001 28.328 1.00 81.94 88 VAL A C 1
ATOM 702 O O . VAL A 1 88 ? -17.496 1.259 29.463 1.00 81.94 88 VAL A O 1
ATOM 705 N N . SER A 1 89 ? -17.934 0.959 27.284 1.00 82.44 89 SER A N 1
ATOM 706 C CA . SER A 1 89 ? -19.376 1.195 27.421 1.00 82.44 89 SER A CA 1
ATOM 707 C C . SER A 1 89 ? -20.041 0.137 28.303 1.00 82.44 89 SER A C 1
ATOM 709 O O . SER A 1 89 ? -20.836 0.491 29.173 1.00 82.44 89 SER A O 1
ATOM 711 N N . ALA A 1 90 ? -19.696 -1.140 28.131 1.00 81.19 90 ALA A N 1
ATOM 712 C CA . ALA A 1 90 ? -20.205 -2.224 28.963 1.00 81.19 90 ALA A CA 1
ATOM 713 C C . ALA A 1 90 ? -19.761 -2.070 30.425 1.00 81.19 90 ALA A C 1
ATOM 715 O O . ALA A 1 90 ? -20.592 -2.171 31.320 1.00 81.19 90 ALA A O 1
ATOM 716 N N . ILE A 1 91 ? -18.490 -1.734 30.673 1.00 77.31 91 ILE A N 1
ATOM 717 C CA . ILE A 1 91 ? -17.973 -1.449 32.020 1.00 77.31 91 ILE A CA 1
ATOM 718 C C . ILE A 1 91 ? -18.686 -0.243 32.635 1.00 77.31 91 ILE A C 1
ATOM 720 O O . ILE A 1 91 ? -19.037 -0.299 33.806 1.00 77.31 91 ILE A O 1
ATOM 724 N N . SER A 1 92 ? -18.950 0.827 31.878 1.00 77.38 92 SER A N 1
ATOM 725 C CA . SER A 1 92 ? -19.700 1.981 32.393 1.00 77.38 92 SER A CA 1
ATOM 726 C C . SER A 1 92 ? -21.150 1.627 32.737 1.00 77.38 92 SER A C 1
ATOM 728 O O . SER A 1 92 ? -21.656 2.049 33.775 1.00 77.38 92 SER A O 1
ATOM 730 N N . ALA A 1 93 ? -21.797 0.789 31.919 1.00 75.62 93 ALA A N 1
ATOM 731 C CA . ALA A 1 93 ? -23.153 0.314 32.164 1.00 75.62 93 ALA A CA 1
ATOM 732 C C . ALA A 1 93 ? -23.195 -0.587 33.404 1.00 75.62 93 ALA A C 1
ATOM 734 O O . ALA A 1 93 ? -23.980 -0.338 34.316 1.00 75.62 93 ALA A O 1
ATOM 735 N N . VAL A 1 94 ? -22.288 -1.561 33.499 1.00 75.06 94 VAL A N 1
ATOM 736 C CA . VAL A 1 94 ? -22.122 -2.400 34.690 1.00 75.06 94 VAL A CA 1
ATOM 737 C C . VAL A 1 94 ? -21.770 -1.542 35.899 1.00 75.06 94 VAL A C 1
ATOM 739 O O . VAL A 1 94 ? -22.365 -1.737 36.936 1.00 75.06 94 VAL A O 1
ATOM 742 N N . GLY A 1 95 ? -20.901 -0.540 35.787 1.00 70.88 95 GLY A N 1
ATOM 743 C CA . GLY A 1 95 ? -20.583 0.391 36.870 1.00 70.88 95 GLY A CA 1
ATOM 744 C C . GLY A 1 95 ? -21.808 1.163 37.366 1.00 70.88 95 GLY A C 1
ATOM 745 O O . GLY A 1 95 ? -22.001 1.280 38.571 1.00 70.88 95 GLY A O 1
ATOM 746 N N . SER A 1 96 ? -22.677 1.626 36.465 1.00 71.75 96 SER A N 1
ATOM 747 C CA . SER A 1 96 ? -23.931 2.300 36.832 1.00 71.75 96 SER A CA 1
ATOM 748 C C . SER A 1 96 ? -24.946 1.352 37.488 1.00 71.75 96 SER A C 1
ATOM 750 O O . SER A 1 96 ? -25.550 1.702 38.502 1.00 71.75 96 SER A O 1
ATOM 752 N N . VAL A 1 97 ? -25.060 0.119 36.985 1.00 64.62 97 VAL A N 1
ATOM 753 C CA . VAL A 1 97 ? -25.910 -0.936 37.559 1.00 64.62 97 VAL A CA 1
ATOM 754 C C . VAL A 1 97 ? -25.354 -1.418 38.901 1.00 64.62 97 VAL A C 1
ATOM 756 O O . VAL A 1 97 ? -26.116 -1.598 39.839 1.00 64.62 97 VAL A O 1
ATOM 759 N N . THR A 1 98 ? -24.037 -1.553 39.040 1.00 62.22 98 THR A N 1
ATOM 760 C CA . THR A 1 98 ? -23.333 -1.894 40.282 1.00 62.22 98 THR A CA 1
ATOM 761 C C . THR A 1 98 ? -23.404 -0.752 41.282 1.00 62.22 98 THR A C 1
ATOM 763 O O . THR A 1 98 ? -23.491 -1.017 42.468 1.00 62.22 98 THR A O 1
ATOM 766 N N . SER A 1 99 ? -23.411 0.511 40.854 1.00 63.88 99 SER A N 1
ATOM 767 C CA . SER A 1 99 ? -23.638 1.649 41.750 1.00 63.88 99 SER A CA 1
ATOM 768 C C . SER A 1 99 ? -25.071 1.622 42.293 1.00 63.88 99 SER A C 1
ATOM 770 O O . SER A 1 99 ? -25.254 1.685 43.506 1.00 63.88 99 SER A O 1
ATOM 772 N N . ALA A 1 100 ? -26.067 1.367 41.436 1.00 59.69 100 ALA A N 1
ATOM 773 C CA . ALA A 1 100 ? -27.457 1.163 41.853 1.00 59.69 100 ALA A CA 1
ATOM 774 C C . ALA A 1 100 ? -27.643 -0.085 42.747 1.00 59.69 100 ALA A C 1
ATOM 776 O O . ALA A 1 100 ? -28.358 -0.030 43.747 1.00 59.69 100 ALA A O 1
ATOM 777 N N . LEU A 1 101 ? -26.957 -1.194 42.443 1.00 56.53 101 LEU A N 1
ATOM 778 C CA . LEU A 1 101 ? -26.932 -2.411 43.267 1.00 56.53 101 LEU A CA 1
ATOM 779 C C . LEU A 1 101 ? -26.136 -2.223 44.566 1.00 56.53 101 LEU A C 1
ATOM 781 O O . LEU A 1 101 ? -26.486 -2.824 45.570 1.00 56.53 101 LEU A O 1
ATOM 785 N N . SER A 1 102 ? -25.101 -1.382 44.587 1.00 58.25 102 SER A N 1
ATOM 786 C CA . SER A 1 102 ? -24.294 -1.045 45.769 1.00 58.25 102 SER A CA 1
ATOM 787 C C . SER A 1 102 ? -25.103 -0.210 46.759 1.00 58.25 102 SER A C 1
ATOM 789 O O . SER A 1 102 ? -25.109 -0.514 47.954 1.00 58.25 102 SER A O 1
ATO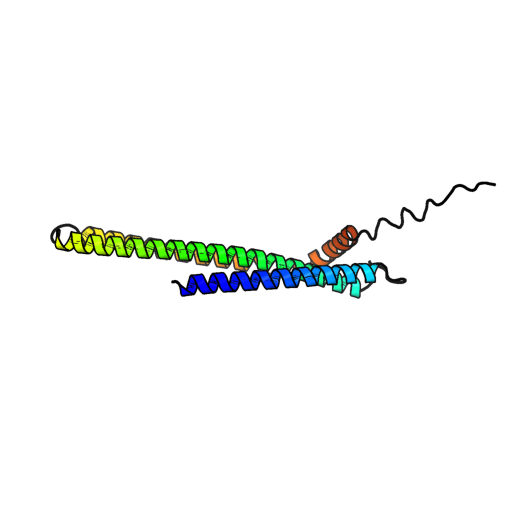M 791 N N . THR A 1 103 ? -25.887 0.757 46.267 1.00 57.41 103 THR A N 1
ATOM 792 C CA . THR A 1 103 ? -26.885 1.481 47.073 1.00 57.41 103 THR A CA 1
ATOM 793 C C . THR A 1 103 ? -27.953 0.537 47.644 1.00 57.41 103 THR A C 1
ATOM 795 O O . THR A 1 103 ? -28.466 0.793 48.729 1.00 57.41 103 THR A O 1
ATOM 798 N N . ALA A 1 104 ? -28.237 -0.586 46.974 1.00 54.25 104 ALA A N 1
ATOM 799 C CA . ALA A 1 104 ? -29.146 -1.624 47.465 1.00 54.25 104 ALA A CA 1
ATOM 800 C C . ALA A 1 104 ? -28.474 -2.720 48.332 1.00 54.25 104 ALA A C 1
ATOM 802 O O . ALA A 1 104 ? -29.182 -3.447 49.023 1.00 54.25 104 ALA A O 1
ATOM 803 N N . ASN A 1 105 ? -27.139 -2.861 48.321 1.00 54.59 105 ASN A N 1
ATOM 804 C CA . ASN A 1 105 ? -26.429 -4.041 48.853 1.00 54.59 105 ASN A CA 1
ATOM 805 C C . ASN A 1 105 ? -25.132 -3.708 49.627 1.00 54.59 105 ASN A C 1
ATOM 807 O O . ASN A 1 105 ? -24.170 -4.479 49.608 1.00 54.59 105 ASN A O 1
ATOM 811 N N . SER A 1 106 ? -25.080 -2.558 50.310 1.00 54.47 106 SER A N 1
ATOM 812 C CA . SER A 1 106 ? -23.890 -1.991 50.982 1.00 54.47 106 SER A CA 1
ATOM 813 C C . SER A 1 106 ? -23.235 -2.843 52.099 1.00 54.47 106 SER A C 1
ATOM 815 O O . SER A 1 106 ? -22.425 -2.320 52.856 1.00 54.47 106 SER A O 1
ATOM 817 N N . ALA A 1 107 ? -23.503 -4.147 52.212 1.00 53.28 107 ALA A N 1
ATOM 818 C CA . ALA A 1 107 ? -22.887 -5.011 53.222 1.00 53.28 107 ALA A CA 1
ATOM 819 C C . ALA A 1 107 ? -22.052 -6.193 52.683 1.00 53.28 107 ALA A C 1
ATOM 821 O O . ALA A 1 107 ? -21.328 -6.783 53.482 1.00 53.28 107 ALA A O 1
ATOM 822 N N . MET A 1 108 ? -22.087 -6.560 51.386 1.00 51.56 108 MET A N 1
ATOM 823 C CA . MET A 1 108 ? -21.598 -7.904 50.995 1.00 51.56 108 MET A CA 1
ATOM 824 C C . MET A 1 108 ? -20.515 -8.020 49.891 1.00 51.56 108 MET A C 1
ATOM 826 O O . MET A 1 108 ? -19.831 -9.040 49.878 1.00 51.56 108 MET A O 1
ATOM 830 N N . ASP A 1 109 ? -20.262 -7.029 49.015 1.00 60.91 109 ASP A N 1
ATOM 831 C CA . ASP A 1 109 ? -19.513 -7.299 47.752 1.00 60.91 109 ASP A CA 1
ATOM 832 C C . ASP A 1 109 ? -18.170 -6.558 47.518 1.00 60.91 109 ASP A C 1
ATOM 834 O O . ASP A 1 109 ? -17.465 -6.807 46.536 1.00 60.91 109 ASP A O 1
ATOM 838 N N . ALA A 1 110 ? -17.727 -5.685 48.430 1.00 61.56 110 ALA A N 1
ATOM 839 C CA . ALA A 1 110 ? -16.501 -4.883 48.242 1.00 61.56 110 ALA A CA 1
ATOM 840 C C . ALA A 1 110 ? -15.198 -5.715 48.110 1.00 61.56 1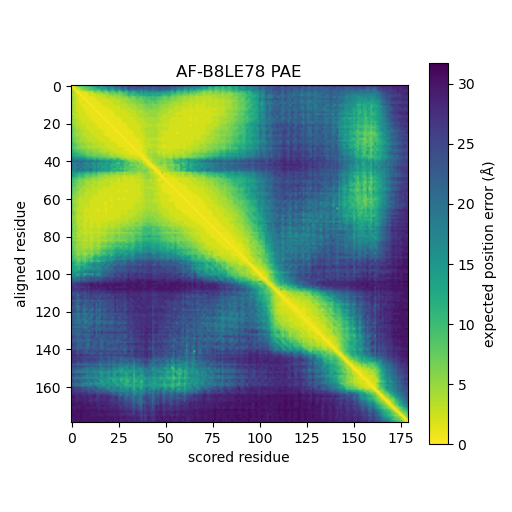10 ALA A C 1
ATOM 842 O O . ALA A 1 110 ? -14.202 -5.254 47.544 1.00 61.56 110 ALA A O 1
ATOM 843 N N . LYS A 1 111 ? -15.191 -6.962 48.603 1.00 61.50 111 LYS A N 1
ATOM 844 C CA . LYS A 1 111 ? -14.039 -7.876 48.504 1.00 61.50 111 LYS A CA 1
ATOM 845 C C . LYS A 1 111 ? -13.878 -8.495 47.111 1.00 61.50 111 LYS A C 1
ATOM 847 O O . LYS A 1 111 ? -12.746 -8.686 46.677 1.00 61.50 111 LYS A O 1
ATOM 852 N N . LYS A 1 112 ? -14.974 -8.780 46.397 1.00 65.25 112 LYS A N 1
ATOM 853 C CA . LYS A 1 112 ? -14.915 -9.368 45.047 1.00 65.25 112 LYS A CA 1
ATOM 854 C C . LYS A 1 112 ? -14.474 -8.351 44.003 1.00 65.25 112 LYS A C 1
ATOM 856 O O . LYS A 1 112 ? -13.656 -8.682 43.156 1.00 65.25 112 LYS A O 1
ATOM 861 N N . MET A 1 113 ? -14.933 -7.103 44.105 1.00 66.94 113 MET A N 1
ATOM 862 C CA . MET A 1 113 ? -14.565 -6.068 43.132 1.00 66.94 113 MET A CA 1
ATOM 863 C C . MET A 1 113 ? -13.063 -5.736 43.149 1.00 66.94 113 MET A C 1
ATOM 865 O O . MET A 1 113 ? -12.467 -5.549 42.091 1.00 66.94 113 MET A O 1
ATOM 869 N N . ASN A 1 114 ? -12.426 -5.745 44.326 1.00 67.44 114 ASN A N 1
ATOM 870 C CA . ASN A 1 114 ? -10.972 -5.578 44.433 1.00 67.44 114 ASN A CA 1
ATOM 871 C C . ASN A 1 114 ? -10.191 -6.729 43.775 1.00 67.44 114 ASN A C 1
ATOM 873 O O . ASN A 1 114 ? -9.170 -6.483 43.138 1.00 67.44 114 ASN A O 1
ATOM 877 N N . ALA A 1 115 ? -10.681 -7.970 43.882 1.00 75.19 115 ALA A N 1
ATOM 878 C CA . ALA A 1 115 ? -10.058 -9.122 43.231 1.00 75.19 115 ALA A CA 1
ATOM 879 C C . ALA A 1 115 ? -10.166 -9.036 41.698 1.00 75.19 115 ALA A C 1
ATOM 881 O O . ALA A 1 115 ? -9.165 -9.195 41.003 1.00 75.19 115 ALA A O 1
ATOM 882 N N . THR A 1 116 ? -11.347 -8.686 41.175 1.00 72.38 116 THR A N 1
ATOM 883 C CA . THR A 1 116 ? -11.566 -8.533 39.728 1.00 72.38 116 THR A CA 1
ATOM 884 C C . THR A 1 116 ? -10.720 -7.407 39.131 1.00 72.38 116 THR A C 1
ATOM 886 O O . THR A 1 116 ? -10.206 -7.543 38.022 1.00 72.38 116 THR A O 1
ATOM 889 N N . MET A 1 117 ? -10.535 -6.301 39.860 1.00 73.94 117 MET A N 1
ATOM 890 C CA . MET A 1 117 ? -9.702 -5.186 39.399 1.00 73.94 117 MET A CA 1
ATOM 891 C C . MET A 1 117 ? -8.227 -5.587 39.292 1.00 73.94 117 MET A C 1
ATOM 893 O O . MET A 1 117 ? -7.587 -5.258 38.298 1.00 73.94 117 MET A O 1
ATOM 897 N N . LEU A 1 118 ? -7.712 -6.336 40.275 1.00 79.19 118 LEU A N 1
ATOM 898 C CA . LEU A 1 118 ? -6.328 -6.818 40.292 1.00 79.19 118 LEU A CA 1
ATOM 899 C C . LEU A 1 118 ? -6.048 -7.814 39.154 1.00 79.19 118 LEU A C 1
ATOM 901 O O . LEU A 1 118 ? -4.980 -7.802 38.541 1.00 79.19 118 LEU A O 1
ATOM 905 N N . GLU A 1 119 ? -7.016 -8.679 38.858 1.00 77.94 119 GLU A N 1
ATOM 906 C CA . GLU A 1 119 ? -6.904 -9.660 37.780 1.00 77.94 119 GLU A CA 1
ATOM 907 C C . GLU A 1 119 ? -6.978 -8.999 36.395 1.00 77.94 119 GLU A C 1
ATOM 909 O O . GLU A 1 119 ? -6.237 -9.376 35.484 1.00 77.94 119 GLU A O 1
ATOM 914 N N . PHE A 1 120 ? -7.781 -7.939 36.257 1.00 74.69 120 PHE A N 1
ATOM 915 C CA . PHE A 1 120 ? -7.841 -7.141 35.035 1.00 74.69 120 PHE A CA 1
ATOM 916 C C . PHE A 1 120 ? -6.521 -6.415 34.745 1.00 74.69 120 PHE A C 1
ATOM 918 O O . PHE A 1 120 ? -6.047 -6.468 33.610 1.00 74.69 120 PHE A O 1
ATOM 925 N N . THR A 1 121 ? -5.885 -5.782 35.740 1.00 71.38 121 THR A N 1
ATOM 926 C CA . THR A 1 121 ? -4.568 -5.142 35.549 1.00 71.38 121 THR A CA 1
ATOM 927 C C . THR A 1 121 ? -3.515 -6.150 35.110 1.00 71.38 121 THR A C 1
ATOM 929 O O . THR A 1 121 ? -2.779 -5.885 34.160 1.00 71.38 121 THR A O 1
ATOM 932 N N . LYS A 1 122 ? -3.499 -7.335 35.729 1.00 83.12 122 LYS A N 1
ATOM 933 C CA . LYS A 1 122 ? -2.544 -8.398 35.393 1.00 83.12 122 LYS A CA 1
ATOM 934 C C . LYS A 1 122 ? -2.715 -8.906 33.957 1.00 83.12 122 LYS A C 1
ATOM 936 O O . LYS A 1 122 ? -1.731 -9.103 33.241 1.00 83.12 122 LYS A O 1
ATOM 941 N N . GLN A 1 123 ? -3.956 -9.097 33.502 1.00 75.50 123 GLN A N 1
ATOM 942 C CA . GLN A 1 123 ? -4.209 -9.493 32.113 1.00 75.50 123 GLN A CA 1
ATOM 943 C C . GLN A 1 123 ? -3.849 -8.385 31.115 1.00 75.50 123 GLN A C 1
ATOM 945 O O . GLN A 1 123 ? -3.331 -8.685 30.040 1.00 75.50 123 GLN A O 1
ATOM 950 N N . ASN A 1 124 ? -4.064 -7.117 31.474 1.00 75.00 124 ASN A N 1
ATOM 951 C CA . ASN A 1 124 ? -3.745 -5.978 30.612 1.00 75.00 124 ASN A CA 1
ATOM 952 C C . ASN A 1 124 ? -2.225 -5.806 30.415 1.00 75.00 124 ASN A C 1
ATOM 954 O O . ASN A 1 124 ? -1.770 -5.614 29.290 1.00 75.00 124 ASN A O 1
ATOM 958 N N . GLU A 1 125 ? -1.421 -5.971 31.473 1.00 79.25 125 GLU A N 1
ATOM 959 C CA . GLU A 1 125 ? 0.050 -5.998 31.360 1.00 79.25 125 GLU A CA 1
ATOM 960 C C . GLU A 1 125 ? 0.548 -7.159 30.494 1.00 79.25 125 GLU A C 1
ATOM 962 O O . GLU A 1 125 ? 1.421 -6.981 29.645 1.00 79.25 125 GLU A O 1
ATOM 967 N N . THR A 1 126 ? -0.049 -8.344 30.654 1.00 78.31 126 THR A N 1
ATOM 968 C CA . THR A 1 126 ? 0.321 -9.517 29.849 1.00 78.31 126 THR A CA 1
ATOM 969 C C . THR A 1 126 ? -0.009 -9.310 28.366 1.00 78.31 126 THR A C 1
ATOM 971 O O . THR A 1 126 ? 0.723 -9.777 27.496 1.00 78.31 126 THR A O 1
ATOM 974 N N . ALA A 1 127 ? -1.102 -8.605 28.062 1.00 79.75 127 ALA A N 1
ATOM 975 C CA . ALA A 1 127 ? -1.474 -8.264 26.693 1.00 79.75 127 ALA A CA 1
ATOM 976 C C . ALA A 1 127 ? -0.491 -7.265 26.058 1.00 79.75 127 ALA A C 1
ATOM 978 O O . ALA A 1 127 ? -0.079 -7.483 24.922 1.00 79.75 127 ALA A O 1
ATOM 979 N N . LYS A 1 128 ? -0.055 -6.237 26.801 1.00 75.31 128 LYS A N 1
ATOM 980 C CA . LYS A 1 128 ? 0.946 -5.266 26.323 1.00 75.31 128 LYS A CA 1
ATOM 981 C C . LYS A 1 128 ? 2.285 -5.910 25.963 1.00 75.31 128 LYS A C 1
ATOM 983 O O . LYS A 1 128 ? 2.803 -5.638 24.889 1.00 75.31 128 LYS A O 1
ATOM 988 N N . MET A 1 129 ? 2.806 -6.806 26.805 1.00 78.56 129 MET A N 1
ATOM 989 C CA . MET A 1 129 ? 4.065 -7.509 26.502 1.00 78.56 129 MET A CA 1
ATOM 990 C C . MET A 1 129 ? 3.980 -8.330 25.207 1.00 78.56 129 MET A C 1
ATOM 992 O O . MET A 1 129 ? 4.936 -8.386 24.441 1.00 78.56 129 MET A O 1
ATOM 996 N N . LYS A 1 130 ? 2.827 -8.951 24.927 1.00 72.75 130 LYS A N 1
ATOM 997 C CA . LYS A 1 130 ? 2.626 -9.701 23.675 1.00 72.75 130 LYS A CA 1
ATOM 998 C C . LYS A 1 130 ? 2.567 -8.794 22.447 1.00 72.75 130 LYS A C 1
ATOM 1000 O O . LYS A 1 130 ? 2.959 -9.223 21.369 1.00 72.75 130 LYS A O 1
ATOM 1005 N N . GLU A 1 131 ? 2.071 -7.571 22.604 1.00 71.62 131 GLU A N 1
ATOM 1006 C CA . GLU A 1 131 ? 2.014 -6.570 21.537 1.00 71.62 131 GLU A CA 1
ATOM 1007 C C . GLU A 1 131 ? 3.413 -6.009 21.222 1.00 71.62 131 GLU A C 1
ATOM 1009 O O . GLU A 1 131 ? 3.752 -5.846 20.053 1.00 71.62 131 GLU A O 1
ATOM 1014 N N . GLU A 1 132 ? 4.263 -5.808 22.237 1.00 73.25 132 GLU A N 1
ATOM 1015 C CA . GLU A 1 132 ? 5.677 -5.439 22.047 1.00 73.25 132 GLU A CA 1
ATOM 1016 C C . GLU A 1 132 ? 6.473 -6.543 21.340 1.00 73.25 132 GLU A C 1
ATOM 1018 O O . GLU A 1 132 ? 7.125 -6.266 20.337 1.00 73.25 132 GLU A O 1
ATOM 1023 N N . MET A 1 133 ? 6.343 -7.807 21.765 1.00 75.19 133 MET A N 1
ATOM 1024 C CA . MET A 1 133 ? 7.013 -8.929 21.085 1.00 75.19 133 MET A CA 1
ATOM 1025 C C . MET A 1 133 ? 6.547 -9.115 19.633 1.00 75.19 133 MET A C 1
ATOM 1027 O O . MET A 1 133 ? 7.327 -9.539 18.782 1.00 75.19 133 MET A O 1
ATOM 1031 N N . LEU A 1 134 ? 5.277 -8.812 19.338 1.00 71.75 134 LEU A N 1
ATOM 1032 C CA . LEU A 1 134 ? 4.757 -8.848 17.972 1.00 71.75 134 LEU A CA 1
ATOM 1033 C C . LEU A 1 134 ? 5.370 -7.734 17.112 1.00 71.75 134 LEU A C 1
ATOM 1035 O O . LEU A 1 134 ? 5.685 -7.983 15.954 1.00 71.75 134 LEU A O 1
ATOM 1039 N N . ASN A 1 135 ? 5.547 -6.531 17.665 1.00 72.31 135 ASN A N 1
ATOM 1040 C CA . ASN A 1 135 ? 6.170 -5.414 16.952 1.00 72.31 135 ASN A CA 1
ATOM 1041 C C . ASN A 1 135 ? 7.661 -5.648 16.683 1.00 72.31 135 ASN A C 1
ATOM 1043 O O . ASN A 1 135 ? 8.109 -5.322 15.587 1.00 72.31 135 ASN A O 1
ATOM 1047 N N . ASP A 1 136 ? 8.401 -6.248 17.618 1.00 72.19 136 ASP A N 1
ATOM 1048 C CA . ASP A 1 136 ? 9.814 -6.601 17.405 1.00 72.19 136 ASP A CA 1
ATOM 1049 C C . ASP A 1 136 ? 9.971 -7.668 16.310 1.00 72.19 136 ASP A C 1
ATOM 1051 O O . ASP A 1 136 ? 10.813 -7.531 15.427 1.00 72.19 136 ASP A O 1
ATOM 1055 N N . ALA A 1 137 ? 9.100 -8.683 16.287 1.00 65.00 137 ALA A N 1
ATOM 1056 C CA . ALA A 1 137 ? 9.091 -9.676 15.210 1.00 65.00 137 ALA A CA 1
ATOM 1057 C C . ALA A 1 137 ? 8.697 -9.072 13.850 1.00 65.00 137 ALA A C 1
ATOM 1059 O O . ALA A 1 137 ? 9.162 -9.526 12.805 1.00 65.00 137 ALA A O 1
ATOM 1060 N N . LEU A 1 138 ? 7.837 -8.048 13.852 1.00 57.06 138 LEU A N 1
ATOM 1061 C CA . LEU A 1 138 ? 7.485 -7.314 12.642 1.00 57.06 138 LEU A CA 1
ATOM 1062 C C . LEU A 1 138 ? 8.672 -6.473 12.151 1.00 57.06 138 LEU A C 1
ATOM 1064 O O . LEU A 1 138 ? 8.908 -6.425 10.952 1.00 57.06 138 LEU A O 1
ATOM 1068 N N . ALA A 1 139 ? 9.423 -5.843 13.059 1.00 67.00 139 ALA A N 1
ATOM 1069 C CA . ALA A 1 139 ? 10.609 -5.050 12.738 1.00 67.00 139 ALA A CA 1
ATOM 1070 C C . ALA A 1 139 ? 11.735 -5.896 12.119 1.00 67.00 139 ALA A C 1
ATOM 1072 O O . ALA A 1 139 ? 12.328 -5.459 11.136 1.00 67.00 139 ALA A O 1
ATOM 1073 N N . ASP A 1 140 ? 11.960 -7.115 12.616 1.00 63.09 140 ASP A N 1
ATOM 1074 C CA . ASP A 1 140 ? 12.917 -8.069 12.028 1.00 63.09 140 ASP A CA 1
ATOM 1075 C C . ASP A 1 140 ? 12.490 -8.543 10.628 1.00 63.09 140 ASP A C 1
ATOM 1077 O O . ASP A 1 140 ? 13.325 -8.742 9.751 1.00 63.09 140 ASP A O 1
ATOM 1081 N N . ALA A 1 141 ? 11.183 -8.662 10.368 1.00 59.34 141 ALA A N 1
ATOM 1082 C CA . ALA A 1 141 ? 10.665 -8.961 9.029 1.00 59.34 141 ALA A CA 1
ATOM 1083 C C . ALA A 1 141 ? 10.795 -7.779 8.039 1.00 59.34 141 ALA A C 1
ATOM 1085 O O . ALA A 1 141 ? 10.571 -7.961 6.843 1.00 59.34 141 ALA A O 1
ATOM 1086 N N . PHE A 1 142 ? 11.146 -6.577 8.519 1.00 53.22 142 PHE A N 1
ATOM 1087 C CA . PHE A 1 142 ? 11.395 -5.381 7.707 1.00 53.22 142 PHE A CA 1
ATOM 1088 C C . PHE A 1 142 ? 12.886 -5.122 7.430 1.00 53.22 142 PHE A C 1
ATOM 1090 O O . PHE A 1 142 ? 13.194 -4.080 6.847 1.00 53.22 142 PHE A O 1
ATOM 1097 N N . ASP A 1 143 ? 13.806 -6.015 7.818 1.00 54.62 143 ASP A N 1
ATOM 1098 C CA . ASP A 1 143 ? 15.231 -5.823 7.528 1.00 54.62 143 ASP A CA 1
ATOM 1099 C C . ASP A 1 143 ? 15.500 -5.934 6.014 1.00 54.62 143 ASP A C 1
ATOM 1101 O O . ASP A 1 143 ? 15.317 -6.966 5.371 1.00 54.62 143 ASP A O 1
ATOM 1105 N N . GLU A 1 144 ? 15.877 -4.805 5.420 1.00 53.66 144 GLU A N 1
ATOM 1106 C CA . GLU A 1 144 ? 15.796 -4.496 3.988 1.00 53.66 144 GLU A CA 1
ATOM 1107 C C . GLU A 1 144 ? 17.024 -4.994 3.195 1.00 53.66 144 GLU A C 1
ATOM 1109 O O . GLU A 1 144 ? 17.482 -4.350 2.248 1.00 53.66 144 GLU A O 1
ATOM 1114 N N . SER A 1 145 ? 17.581 -6.148 3.577 1.00 49.81 145 SER A N 1
ATOM 1115 C CA . SER A 1 145 ? 18.833 -6.680 3.014 1.00 49.81 145 SER A CA 1
ATOM 1116 C C . SER A 1 145 ? 18.671 -7.578 1.773 1.00 49.81 145 SER A C 1
ATOM 1118 O O . SER A 1 145 ? 19.659 -7.823 1.085 1.00 49.81 145 SER A O 1
ATOM 1120 N N . ASP A 1 146 ? 17.446 -7.963 1.392 1.00 54.34 146 ASP A N 1
ATOM 1121 C CA . ASP A 1 146 ? 17.181 -8.892 0.267 1.00 54.34 146 ASP A CA 1
ATOM 1122 C C . ASP A 1 146 ? 16.863 -8.223 -1.091 1.00 54.34 146 ASP A C 1
ATOM 1124 O O . ASP A 1 146 ? 16.539 -8.875 -2.085 1.00 54.34 146 ASP A O 1
ATOM 1128 N N . VAL A 1 147 ? 16.946 -6.893 -1.188 1.00 57.19 147 VAL A N 1
ATOM 1129 C CA . VAL A 1 147 ? 16.427 -6.162 -2.363 1.00 57.19 147 VAL A CA 1
ATOM 1130 C C . VAL A 1 147 ? 17.320 -6.295 -3.612 1.00 57.19 147 VAL A C 1
ATOM 1132 O O . VAL A 1 147 ? 16.847 -6.071 -4.731 1.00 57.19 147 VAL A O 1
ATOM 1135 N N . GLU A 1 148 ? 18.596 -6.661 -3.468 1.00 52.59 148 GLU A N 1
ATOM 1136 C CA . GLU A 1 148 ? 19.557 -6.604 -4.579 1.00 52.59 148 GLU A CA 1
ATOM 1137 C C . GLU A 1 148 ? 19.610 -7.884 -5.437 1.00 52.59 148 GLU A C 1
ATOM 1139 O O . GLU A 1 148 ? 19.680 -7.771 -6.664 1.00 52.59 148 GLU A O 1
ATOM 1144 N N . GLU A 1 149 ? 19.475 -9.082 -4.850 1.00 56.03 149 GLU A N 1
ATOM 1145 C CA . GLU A 1 149 ? 19.424 -10.349 -5.610 1.00 56.03 149 GLU A CA 1
ATOM 1146 C C . GLU A 1 149 ? 18.061 -10.586 -6.285 1.00 56.03 149 GLU A C 1
ATOM 1148 O O . GLU A 1 149 ? 17.999 -11.080 -7.416 1.00 56.03 149 GLU A O 1
ATOM 1153 N N . GLU A 1 150 ? 16.958 -10.146 -5.672 1.00 53.91 150 GLU A N 1
ATOM 1154 C CA . GLU A 1 150 ? 15.628 -10.233 -6.291 1.00 53.91 150 GLU A CA 1
ATOM 1155 C C . GLU A 1 150 ? 15.508 -9.367 -7.553 1.00 53.91 150 GLU A C 1
ATOM 1157 O O . GLU A 1 150 ? 14.783 -9.709 -8.488 1.00 53.91 150 GLU A O 1
ATOM 1162 N N . ALA A 1 151 ? 16.230 -8.246 -7.624 1.00 55.53 151 ALA A N 1
ATOM 1163 C CA . ALA A 1 151 ? 16.088 -7.289 -8.716 1.00 55.53 151 ALA A CA 1
ATOM 1164 C C . ALA A 1 151 ? 16.434 -7.887 -10.093 1.00 55.53 151 ALA A C 1
ATOM 1166 O O . ALA A 1 151 ? 15.772 -7.566 -11.086 1.00 55.53 151 ALA A O 1
ATOM 1167 N N . ASP A 1 152 ? 17.446 -8.753 -10.172 1.00 57.62 152 ASP A N 1
ATOM 1168 C CA . ASP A 1 152 ? 17.899 -9.330 -11.442 1.00 57.62 152 ASP A CA 1
ATOM 1169 C C . ASP A 1 152 ? 16.987 -10.482 -11.906 1.00 57.62 152 ASP A C 1
ATOM 1171 O O . ASP A 1 152 ? 16.636 -10.541 -13.088 1.00 57.62 152 ASP A O 1
ATOM 1175 N N . MET A 1 153 ? 16.486 -11.319 -10.987 1.00 63.72 153 MET A N 1
ATOM 1176 C CA . MET A 1 153 ? 15.462 -12.325 -11.316 1.00 63.72 153 MET A CA 1
ATOM 1177 C C . MET A 1 153 ? 14.148 -11.681 -11.763 1.00 63.72 153 MET A C 1
ATOM 1179 O O . MET A 1 153 ? 13.556 -12.090 -12.765 1.00 63.72 153 MET A O 1
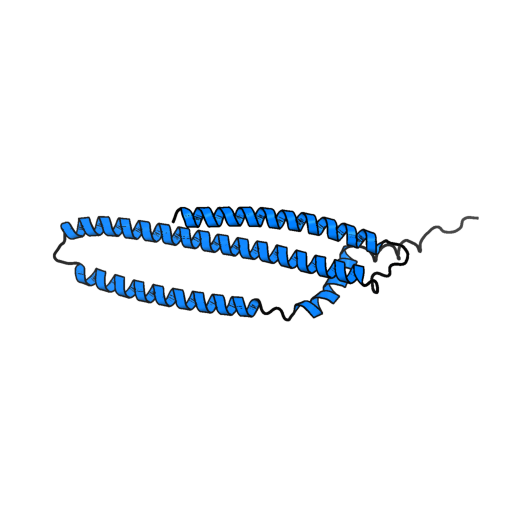ATOM 1183 N N . VAL A 1 154 ? 13.706 -10.638 -11.060 1.00 61.84 154 VAL A N 1
ATOM 1184 C CA . VAL A 1 154 ? 12.429 -9.984 -11.357 1.00 61.84 154 VAL A CA 1
ATOM 1185 C C . VAL A 1 154 ? 12.503 -9.189 -12.664 1.00 61.84 154 VAL A C 1
ATOM 1187 O O . VAL A 1 154 ? 11.518 -9.124 -13.396 1.00 61.84 154 VAL A O 1
ATOM 1190 N N . THR A 1 155 ? 13.674 -8.656 -13.029 1.00 59.81 155 THR A N 1
ATOM 1191 C CA . THR A 1 15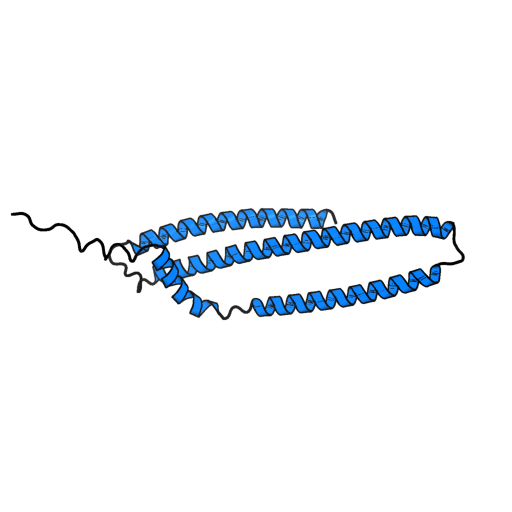5 ? 13.878 -8.037 -14.352 1.00 59.81 155 THR A CA 1
ATOM 1192 C C . THR A 1 155 ? 13.646 -9.053 -15.473 1.00 59.81 155 THR A C 1
ATOM 1194 O O . THR A 1 155 ? 12.901 -8.762 -16.409 1.00 59.81 155 THR A O 1
ATOM 1197 N N . ASN A 1 156 ? 14.200 -10.263 -15.354 1.00 65.94 156 ASN A N 1
ATOM 1198 C CA . ASN A 1 156 ? 13.988 -11.333 -16.335 1.00 65.94 156 ASN A CA 1
ATOM 1199 C C . ASN A 1 156 ? 12.519 -11.783 -16.391 1.00 65.94 156 ASN A C 1
ATOM 1201 O O . ASN A 1 156 ? 11.974 -11.968 -17.477 1.00 65.94 156 ASN A O 1
ATOM 1205 N N . GLN A 1 157 ? 11.848 -11.885 -15.241 1.00 65.44 157 GLN A N 1
ATOM 1206 C CA . GLN A 1 157 ? 10.431 -12.247 -15.178 1.00 65.44 157 GLN A CA 1
ATOM 1207 C C . GLN A 1 157 ? 9.521 -11.186 -15.813 1.00 65.44 157 GLN A C 1
ATOM 1209 O O . GLN A 1 157 ? 8.617 -11.529 -16.572 1.00 65.44 157 GLN A O 1
ATOM 1214 N N . VAL A 1 158 ? 9.770 -9.897 -15.557 1.00 64.19 158 VAL A N 1
ATOM 1215 C CA . VAL A 1 158 ? 9.012 -8.799 -16.178 1.00 64.19 158 VAL A CA 1
ATOM 1216 C C . VAL A 1 158 ? 9.246 -8.779 -17.689 1.00 64.19 158 VAL A C 1
ATOM 1218 O O . VAL A 1 158 ? 8.297 -8.613 -18.448 1.00 64.19 158 VAL A O 1
ATOM 1221 N N . LEU A 1 159 ? 10.477 -8.992 -18.159 1.00 64.81 159 LEU A N 1
ATOM 1222 C CA . LEU A 1 159 ? 10.767 -9.071 -19.596 1.00 64.81 159 LEU A CA 1
ATOM 1223 C C . LEU A 1 159 ? 10.059 -10.261 -20.270 1.00 64.81 159 LEU A C 1
ATOM 1225 O O . LEU A 1 159 ? 9.526 -10.098 -21.373 1.00 64.81 159 LEU A O 1
ATOM 1229 N N . ALA A 1 160 ? 9.970 -11.405 -19.585 1.00 67.00 160 ALA A N 1
ATOM 1230 C CA . ALA A 1 160 ? 9.211 -12.570 -20.038 1.00 67.00 160 ALA A CA 1
ATOM 1231 C C . ALA A 1 160 ? 7.690 -12.307 -20.067 1.00 67.00 160 ALA A C 1
ATOM 1233 O O . ALA A 1 160 ? 7.038 -12.580 -21.076 1.00 67.00 160 ALA A O 1
ATOM 1234 N N . GLU A 1 161 ? 7.118 -11.699 -19.018 1.00 62.19 161 GLU A N 1
ATOM 1235 C CA . GLU A 1 161 ? 5.695 -11.306 -18.965 1.00 62.19 161 GLU A CA 1
ATOM 1236 C C . GLU A 1 161 ? 5.317 -10.270 -20.036 1.00 62.19 161 GLU A C 1
ATOM 1238 O O . GLU A 1 161 ? 4.175 -10.226 -20.501 1.00 62.19 161 GLU A O 1
ATOM 1243 N N . LEU A 1 162 ? 6.262 -9.417 -20.443 1.00 58.69 162 LEU A N 1
ATOM 1244 C CA . LEU A 1 162 ? 6.046 -8.395 -21.467 1.00 58.69 162 LEU A CA 1
ATOM 1245 C C . LEU A 1 162 ? 6.127 -8.937 -22.904 1.00 58.69 162 LEU A C 1
ATOM 1247 O O . LEU A 1 162 ? 5.834 -8.180 -23.835 1.00 58.69 162 LEU A O 1
ATOM 1251 N N . GLY A 1 163 ? 6.443 -10.224 -23.089 1.00 50.69 163 GLY A N 1
ATOM 1252 C CA . GLY A 1 163 ? 6.353 -10.917 -24.376 1.00 50.69 163 GLY A CA 1
ATOM 1253 C C . GLY A 1 163 ? 7.446 -10.547 -25.378 1.00 50.69 163 GLY A C 1
ATOM 1254 O O . GLY A 1 163 ? 7.205 -10.607 -26.581 1.00 50.69 163 GLY A O 1
ATOM 1255 N N . VAL A 1 164 ? 8.636 -10.153 -24.912 1.00 54.25 164 VAL A N 1
ATOM 1256 C CA . VAL A 1 164 ? 9.761 -9.819 -25.809 1.00 54.25 164 VAL A CA 1
ATOM 1257 C C . VAL A 1 164 ? 10.443 -11.080 -26.385 1.00 54.25 164 VAL A C 1
ATOM 1259 O O . VAL A 1 164 ? 11.209 -10.971 -27.331 1.00 54.25 164 VAL A O 1
ATOM 1262 N N . GLU A 1 165 ? 10.097 -12.289 -25.921 1.00 50.69 165 GLU A N 1
ATOM 1263 C CA . GLU A 1 165 ? 10.676 -13.563 -26.405 1.00 50.69 165 GLU A CA 1
ATOM 1264 C C . GLU A 1 165 ? 9.760 -14.423 -27.307 1.00 50.69 165 GLU A C 1
ATOM 1266 O O . GLU A 1 165 ? 9.956 -15.632 -27.418 1.00 50.69 165 GLU A O 1
ATOM 1271 N N . LEU A 1 166 ? 8.762 -13.850 -27.993 1.00 43.91 166 LEU A N 1
ATOM 1272 C CA . LEU A 1 166 ? 7.923 -14.638 -28.922 1.00 43.91 166 LEU A CA 1
ATOM 1273 C C . LEU A 1 166 ? 7.821 -14.121 -30.362 1.00 43.91 166 LEU A C 1
ATOM 1275 O O . LEU A 1 166 ? 7.201 -14.800 -31.176 1.00 43.91 166 LEU A O 1
ATOM 1279 N N . ASP A 1 167 ? 8.488 -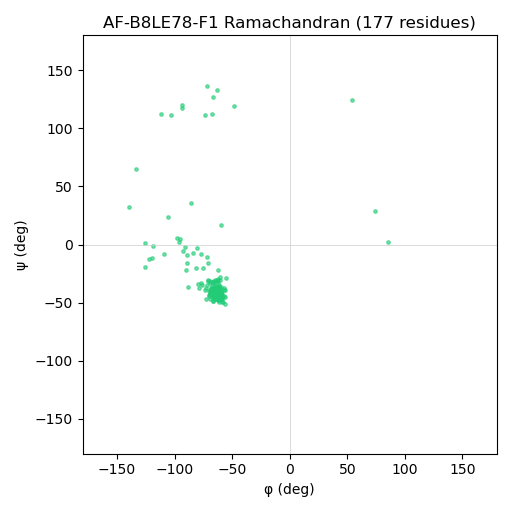13.020 -30.724 1.00 42.59 167 ASP A N 1
ATOM 1280 C CA . ASP A 1 167 ? 8.571 -12.603 -32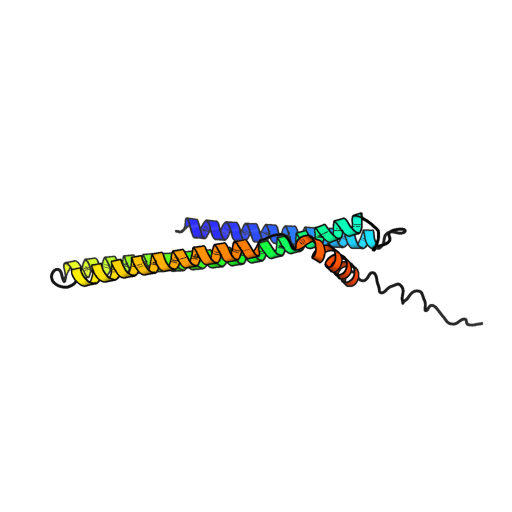.137 1.00 42.59 167 ASP A CA 1
ATOM 1281 C C . ASP A 1 167 ? 9.783 -13.202 -32.877 1.00 42.59 167 ASP A C 1
ATOM 1283 O O . ASP A 1 167 ? 9.726 -13.388 -34.093 1.00 42.59 167 ASP A O 1
ATOM 1287 N N . GLU A 1 168 ? 10.843 -13.637 -32.183 1.00 46.78 168 GLU A N 1
ATOM 1288 C CA . GLU A 1 168 ? 12.000 -14.264 -32.855 1.00 46.78 168 GLU A CA 1
ATOM 1289 C C . GLU A 1 168 ? 11.709 -15.668 -33.417 1.00 46.78 168 GLU A C 1
ATOM 1291 O O . GLU A 1 168 ? 12.428 -16.138 -34.298 1.00 46.78 168 GLU A O 1
ATOM 1296 N N . LYS A 1 169 ? 10.618 -16.329 -32.999 1.00 43.47 169 LYS A N 1
ATOM 1297 C CA . LYS A 1 169 ? 10.176 -17.609 -33.591 1.00 43.47 169 LYS A CA 1
ATOM 1298 C C . LYS A 1 169 ? 9.156 -17.477 -34.726 1.00 43.47 169 LYS A C 1
ATOM 1300 O O . LYS A 1 169 ? 8.867 -18.485 -35.365 1.00 43.47 169 LYS A O 1
ATOM 1305 N N . MET A 1 170 ? 8.656 -16.274 -35.022 1.00 43.91 170 MET A N 1
ATOM 1306 C CA . MET A 1 170 ? 7.680 -16.044 -36.105 1.00 43.91 170 MET A CA 1
ATOM 1307 C C . MET A 1 170 ? 8.262 -15.292 -37.313 1.00 43.91 170 MET A C 1
ATOM 1309 O O . MET A 1 170 ? 7.624 -15.256 -38.358 1.00 43.91 170 MET A O 1
ATOM 1313 N N . VAL A 1 171 ? 9.497 -14.778 -37.235 1.00 47.03 171 VAL A N 1
ATOM 1314 C CA . VAL A 1 171 ? 10.207 -14.177 -38.390 1.00 47.03 171 VAL A CA 1
ATOM 1315 C C . VAL A 1 171 ? 10.932 -15.233 -39.257 1.00 47.03 171 VAL A C 1
ATOM 1317 O O . VAL A 1 171 ? 11.412 -14.931 -40.344 1.00 47.03 171 VAL A O 1
ATOM 1320 N N . GLY A 1 172 ? 10.974 -16.501 -38.825 1.00 43.34 172 GLY A N 1
ATOM 1321 C CA . GLY A 1 172 ? 11.640 -17.603 -39.542 1.00 43.34 172 GLY A CA 1
ATOM 1322 C C . GLY A 1 172 ? 10.747 -18.479 -40.433 1.00 43.34 172 GLY A C 1
ATOM 1323 O O . GLY A 1 172 ? 11.240 -19.457 -40.991 1.00 43.34 172 GLY A O 1
ATOM 1324 N N . LEU A 1 173 ? 9.451 -18.181 -40.556 1.00 44.31 173 LEU A N 1
ATOM 1325 C CA . LEU A 1 173 ? 8.487 -18.982 -41.323 1.00 44.31 173 LEU A CA 1
ATOM 1326 C C . LEU A 1 173 ? 7.623 -18.076 -42.209 1.00 44.31 173 LEU A C 1
ATOM 1328 O O . LEU A 1 173 ? 6.412 -18.001 -42.025 1.00 44.31 173 LEU A O 1
ATOM 1332 N N . ASP A 1 174 ? 8.244 -17.412 -43.188 1.00 37.62 174 ASP A N 1
ATOM 1333 C CA . ASP A 1 174 ? 7.507 -16.835 -44.314 1.00 37.62 174 ASP A CA 1
ATOM 1334 C C . ASP A 1 174 ? 7.840 -17.583 -45.621 1.00 37.62 174 ASP A C 1
ATOM 1336 O O . ASP A 1 174 ? 8.966 -17.575 -46.112 1.00 37.62 174 ASP A O 1
ATOM 1340 N N . ALA A 1 175 ? 6.799 -18.277 -46.092 1.00 42.88 175 ALA A N 1
ATOM 1341 C CA . ALA A 1 175 ? 6.482 -18.870 -47.395 1.00 42.88 175 ALA A CA 1
ATOM 1342 C C . ALA A 1 175 ? 7.450 -19.855 -48.117 1.00 42.88 175 ALA A C 1
ATOM 1344 O O . ALA A 1 175 ? 8.556 -19.491 -48.517 1.00 42.88 175 ALA A O 1
ATOM 1345 N N . PRO A 1 176 ? 6.985 -21.081 -48.470 1.00 47.81 176 PRO A N 1
ATOM 1346 C CA . PRO A 1 176 ? 7.638 -21.893 -49.494 1.00 47.81 176 PRO A CA 1
ATOM 1347 C C . PRO A 1 176 ? 7.513 -21.219 -50.868 1.00 47.81 176 PRO A C 1
ATOM 1349 O O . PRO A 1 176 ? 6.414 -20.901 -51.329 1.00 47.81 176 PRO A O 1
ATOM 1352 N N . SER A 1 177 ? 8.662 -21.043 -51.521 1.00 39.81 177 SER A N 1
ATOM 1353 C CA . SER A 1 177 ? 8.792 -20.615 -52.915 1.00 39.81 177 SER A CA 1
ATOM 1354 C C . SER A 1 177 ? 7.878 -21.434 -53.837 1.00 39.81 177 SER A C 1
ATOM 1356 O O . SER A 1 177 ? 8.023 -22.652 -53.956 1.00 39.81 177 SER A O 1
ATOM 1358 N N . LYS A 1 178 ? 6.944 -20.753 -54.508 1.00 44.38 178 LYS A N 1
ATOM 1359 C CA . LYS A 1 178 ? 6.391 -21.186 -55.794 1.00 44.38 178 LYS A CA 1
ATOM 1360 C C . LYS A 1 178 ? 7.037 -20.320 -56.871 1.00 44.38 178 LYS A C 1
ATOM 1362 O O . LYS A 1 178 ? 6.758 -19.125 -56.902 1.00 44.38 178 LYS A O 1
ATOM 1367 N N . VAL A 1 179 ? 7.882 -20.927 -57.700 1.00 37.81 179 VAL A N 1
ATOM 1368 C CA . VAL A 1 179 ? 7.833 -21.056 -59.176 1.00 37.81 179 VAL A CA 1
ATOM 1369 C C . VAL A 1 179 ? 9.062 -21.864 -59.582 1.00 37.81 179 VAL A C 1
ATOM 1371 O O . VAL A 1 179 ? 10.166 -21.539 -59.093 1.00 37.81 179 VAL A O 1
#

InterPro domains:
  IPR005024 Snf7 family [PF03357] (4-166)
  IPR005024 Snf7 family [PTHR10476] (3-170)

Radius of gyration: 29.77 Å; Cα contacts (8 Å, |Δi|>4): 45; chains: 1; bounding box: 52×33×112 Å

Solvent-accessible surface area (backbone atoms only — not comparable to full-atom values): 10349 Å² total; per-residue (Å²): 112,72,62,61,56,50,50,50,54,52,51,48,56,48,49,57,47,52,47,54,50,50,54,51,50,49,53,52,51,52,50,50,48,54,54,53,60,68,36,89,95,48,49,79,92,73,37,65,62,56,52,50,50,42,49,51,51,52,53,52,49,52,52,46,50,51,50,54,51,52,46,52,50,50,50,50,53,50,48,50,54,49,51,50,51,52,51,53,51,49,50,51,51,49,49,55,52,48,50,56,46,40,78,74,45,84,84,80,57,75,71,58,56,55,53,55,53,55,53,50,54,54,52,52,55,56,50,51,57,54,52,52,56,51,50,55,56,51,54,65,75,60,64,82,80,66,65,69,71,50,48,62,57,50,42,53,50,52,46,57,77,70,54,74,83,62,58,81,76,61,75,78,71,79,78,85,88,84,131

Secondary structure (DSSP, 8-state):
-HHHHHHHHHHHHHHHHHHHHHHHHHHHHHHHHHHHHTSTT--TTT-HHHHHHHHHHHHHHHHHHHHHHHHHHHHHHHHHHHHHHHHHHHHHHHHHHHHHHHHH-TTT-HHHHHHHHHHHHHHHHHHHHHHHHHHHHHHHTT---SHHHHHHHHHHHHHHHTTTTSSTTTTT-------

Nearest PDB structures (foldseek):
  8i21-assembly1_A  TM=2.679E-01  e=7.994E+00  Saccharomyces cerevisiae S288C

Sequence (179 aa):
QKETKSTIRSNQRQMDRDIRDLDRQEKLLLQQIKQRAKAPGVNPATDKGLKSQARQLVQLRKQKEKLFETKAHLNSVGMQATAMASQVSAISAVGSVTSALSTANSAMDAKKMNATMLEFTKQNETAKMKEEMLNDALADAFDESDVEEEADMVTNQVLAELGVELDEKMVGLDAPSKV

Organism: Thalassiosira pseudonana (NCBI:txid35128)

pLDDT: mean 73.9, std 15.59, range [37.62, 96.62]

Foldseek 3Di:
DVVLLVVLVVVLVVLVVVLVVLVVVLVVLLVVLLVQLPDPPDDLVPDPVNLVSLLVNVVSVVVSVVSVVVNVVSVVVSVVVVVVVVVVVVVVVVVVVVVVVCVVPVPPPPVVVVVVVVVVVVVVVVVVVVVVVVVVVVVVVPPPPPSPVVSVVSSVVSCVVSPSPPVVVVVPDDDDDDD

Mean predicted aligned error: 16.49 Å